Protein AF-A0A5S6QZP1-F1 (afdb_monomer)

Organism: Trichuris muris (NCBI:txid70415)

Structure (mmCIF, N/CA/C/O backbone):
data_AF-A0A5S6QZP1-F1
#
_entry.id   AF-A0A5S6QZP1-F1
#
loop_
_atom_site.group_PDB
_atom_site.id
_atom_site.type_symbol
_atom_site.label_atom_id
_atom_site.label_alt_id
_atom_site.label_comp_id
_atom_site.label_asym_id
_atom_site.label_entity_id
_atom_site.label_seq_id
_atom_site.pdbx_PDB_ins_code
_atom_site.Cartn_x
_atom_site.Cartn_y
_atom_site.Cartn_z
_atom_site.occupancy
_atom_site.B_iso_or_equiv
_atom_site.auth_seq_id
_atom_site.auth_comp_id
_atom_site.auth_asym_id
_atom_site.auth_atom_id
_atom_site.pdbx_PDB_model_num
ATOM 1 N N . MET A 1 1 ? 45.038 -42.829 -13.480 1.00 32.38 1 MET A N 1
ATOM 2 C CA . MET A 1 1 ? 45.779 -41.785 -12.744 1.00 32.38 1 MET A CA 1
ATOM 3 C C . MET A 1 1 ? 44.958 -40.506 -12.785 1.00 32.38 1 MET A C 1
ATOM 5 O O . MET A 1 1 ? 44.749 -39.990 -13.870 1.00 32.38 1 MET A O 1
ATOM 9 N N . ALA A 1 2 ? 44.454 -40.118 -11.608 1.00 28.23 2 ALA A N 1
ATOM 10 C CA . ALA A 1 2 ? 43.885 -38.831 -11.181 1.00 28.23 2 ALA A CA 1
ATOM 11 C C . ALA A 1 2 ? 42.885 -38.084 -12.095 1.00 28.23 2 ALA A C 1
ATOM 13 O O . ALA A 1 2 ? 43.263 -37.362 -13.012 1.00 28.23 2 ALA A O 1
ATOM 14 N N . ALA A 1 3 ? 41.608 -38.187 -11.714 1.00 23.33 3 ALA A N 1
ATOM 15 C CA . ALA A 1 3 ? 40.592 -37.153 -11.884 1.00 23.33 3 ALA A CA 1
ATOM 16 C C . ALA A 1 3 ? 40.823 -36.014 -10.867 1.00 23.33 3 ALA A C 1
ATOM 18 O O . ALA A 1 3 ? 41.311 -36.273 -9.766 1.00 23.33 3 ALA A O 1
ATOM 19 N N . ILE A 1 4 ? 40.458 -34.777 -11.218 1.00 27.62 4 ILE A N 1
ATOM 20 C CA . ILE A 1 4 ? 40.350 -33.646 -10.284 1.00 27.62 4 ILE A CA 1
ATOM 21 C C . ILE A 1 4 ? 38.942 -33.066 -10.443 1.00 27.62 4 ILE A C 1
ATOM 23 O O . ILE A 1 4 ? 38.643 -32.372 -11.414 1.00 27.62 4 ILE A O 1
ATOM 27 N N . GLU A 1 5 ? 38.083 -33.418 -9.489 1.00 27.84 5 GLU A N 1
ATOM 28 C CA . GLU A 1 5 ? 36.809 -32.769 -9.186 1.00 27.84 5 GLU A CA 1
ATOM 29 C C . GLU A 1 5 ? 37.091 -31.445 -8.457 1.00 27.84 5 GLU A C 1
ATOM 31 O O . GLU A 1 5 ? 37.962 -31.380 -7.588 1.00 27.84 5 GLU A O 1
ATOM 36 N N . SER A 1 6 ? 36.378 -30.374 -8.814 1.00 30.56 6 SER A N 1
ATOM 37 C CA . SER A 1 6 ? 36.452 -29.082 -8.130 1.00 30.56 6 SER A CA 1
ATOM 38 C C . SER A 1 6 ? 35.337 -28.961 -7.090 1.00 30.56 6 SER A C 1
ATOM 40 O O . SER A 1 6 ? 34.146 -29.035 -7.388 1.00 30.56 6 SER A O 1
ATOM 42 N N . GLU A 1 7 ? 35.765 -28.791 -5.842 1.00 28.33 7 GLU A N 1
ATOM 43 C CA . GLU A 1 7 ? 34.955 -28.787 -4.629 1.00 28.33 7 GLU A CA 1
ATOM 44 C C . GLU A 1 7 ? 33.976 -27.607 -4.534 1.00 28.33 7 GLU A C 1
ATOM 46 O O . GLU A 1 7 ? 34.335 -26.427 -4.600 1.00 28.33 7 GLU A O 1
ATOM 51 N N . HIS A 1 8 ? 32.726 -27.963 -4.241 1.00 27.33 8 HIS A N 1
ATOM 52 C CA . HIS A 1 8 ? 31.738 -27.124 -3.578 1.00 27.33 8 HIS A CA 1
ATOM 53 C C . HIS A 1 8 ? 32.231 -26.734 -2.175 1.00 27.33 8 HIS A C 1
ATOM 55 O O . HIS A 1 8 ? 32.342 -27.583 -1.294 1.00 27.33 8 HIS A O 1
ATOM 61 N N . ARG A 1 9 ? 32.461 -25.441 -1.917 1.00 27.66 9 ARG A N 1
ATOM 62 C CA . ARG A 1 9 ? 32.650 -24.938 -0.547 1.00 27.66 9 ARG A CA 1
ATOM 63 C C . ARG A 1 9 ? 31.307 -24.562 0.081 1.00 27.66 9 ARG A C 1
ATOM 65 O O . ARG A 1 9 ? 30.805 -23.458 -0.114 1.00 27.66 9 ARG A O 1
ATOM 72 N N . ASN A 1 10 ? 30.762 -25.503 0.853 1.00 27.20 10 ASN A N 1
ATOM 73 C CA . ASN A 1 10 ? 29.787 -25.250 1.913 1.00 27.20 10 ASN A CA 1
ATOM 74 C C . ASN A 1 10 ? 30.442 -24.382 3.000 1.00 27.20 10 ASN A C 1
ATOM 76 O O . ASN A 1 10 ? 31.454 -24.766 3.582 1.00 27.20 10 ASN A O 1
ATOM 80 N N . LEU A 1 11 ? 29.867 -23.213 3.280 1.00 28.70 11 LEU A N 1
ATOM 81 C CA . LEU A 1 11 ? 30.179 -22.430 4.476 1.00 28.70 11 LEU A CA 1
ATOM 82 C C . LEU A 1 11 ? 29.267 -22.905 5.611 1.00 28.70 11 LEU A C 1
ATOM 84 O O . LEU A 1 11 ? 28.224 -22.309 5.876 1.00 28.70 11 LEU A O 1
ATOM 88 N N . ASP A 1 12 ? 29.667 -23.995 6.265 1.00 25.38 12 ASP A N 1
ATOM 89 C CA . ASP A 1 12 ? 29.097 -24.409 7.545 1.00 25.38 12 ASP A CA 1
ATOM 90 C C . ASP A 1 12 ? 29.533 -23.420 8.636 1.00 25.38 12 ASP A C 1
ATOM 92 O O . ASP A 1 12 ? 30.693 -23.370 9.051 1.00 25.38 12 ASP A O 1
ATOM 96 N N . PHE A 1 13 ? 28.588 -22.615 9.121 1.00 29.19 13 PHE A N 1
ATOM 97 C CA . PHE A 1 13 ? 28.762 -21.817 10.333 1.00 29.19 13 PHE A CA 1
ATOM 98 C C . PHE A 1 13 ? 28.701 -22.741 11.561 1.00 29.19 13 PHE A C 1
ATOM 100 O O . PHE A 1 13 ? 27.643 -22.942 12.156 1.00 29.19 13 PHE A O 1
ATOM 107 N N . GLN A 1 14 ? 29.845 -23.297 11.968 1.00 24.83 14 GLN A N 1
ATOM 108 C CA . GLN A 1 14 ? 29.985 -23.925 13.283 1.00 24.83 14 GLN A CA 1
ATOM 109 C C . GLN A 1 14 ? 30.126 -22.850 14.372 1.00 24.83 14 GLN A C 1
ATOM 111 O O . GLN A 1 14 ? 31.115 -22.119 14.441 1.00 24.83 14 GLN A O 1
ATOM 116 N N . VAL A 1 15 ? 29.131 -22.768 15.257 1.00 28.22 15 VAL A N 1
ATOM 117 C CA . VAL A 1 15 ? 29.199 -21.977 16.493 1.00 28.22 15 VAL A CA 1
ATOM 118 C C . VAL A 1 15 ? 30.073 -22.733 17.496 1.00 28.22 15 VAL A C 1
ATOM 120 O O . VAL A 1 15 ? 29.603 -23.624 18.199 1.00 28.22 15 VAL A O 1
ATOM 123 N N . ASN A 1 16 ? 31.357 -22.383 17.563 1.00 24.05 16 ASN A N 1
ATOM 124 C CA . ASN A 1 16 ? 32.261 -22.891 18.592 1.00 24.05 16 ASN A CA 1
ATOM 125 C C . ASN A 1 16 ? 32.045 -22.122 19.906 1.00 24.05 16 ASN A C 1
ATOM 127 O O . ASN A 1 16 ? 32.379 -20.942 20.016 1.00 24.05 16 ASN A O 1
ATOM 131 N N . VAL A 1 17 ? 31.488 -22.793 20.917 1.00 28.81 17 VAL A N 1
ATOM 132 C CA . VAL A 1 17 ? 31.414 -22.288 22.296 1.00 28.81 17 VAL A CA 1
ATOM 133 C C . VAL A 1 17 ? 32.674 -22.740 23.033 1.00 28.81 17 VAL A C 1
ATOM 135 O O . VAL A 1 17 ? 32.731 -23.858 23.542 1.00 28.81 17 VAL A O 1
ATOM 138 N N . SER A 1 18 ? 33.693 -21.882 23.110 1.00 27.19 18 SER A N 1
ATOM 139 C CA . SER A 1 18 ? 34.878 -22.128 23.940 1.00 27.19 18 SER A CA 1
ATOM 140 C C . SER A 1 18 ? 34.785 -21.389 25.285 1.00 27.19 18 SER A C 1
ATOM 142 O O . SER A 1 18 ? 34.479 -20.200 25.378 1.00 27.19 18 SER A O 1
ATOM 144 N N . ARG A 1 19 ? 35.001 -22.150 26.367 1.00 26.02 19 ARG A N 1
ATOM 145 C CA . ARG A 1 19 ? 35.035 -21.706 27.771 1.00 26.02 19 ARG A CA 1
ATOM 146 C C . ARG A 1 19 ? 36.254 -20.806 28.038 1.00 26.02 19 ARG A C 1
ATOM 148 O O . ARG A 1 19 ? 37.353 -21.097 27.585 1.00 26.02 19 ARG A O 1
ATOM 155 N N . ARG A 1 20 ? 36.032 -19.755 28.839 1.00 31.98 20 ARG A N 1
ATOM 156 C CA . ARG A 1 20 ? 36.991 -18.725 29.298 1.00 31.98 20 ARG A CA 1
ATOM 157 C C . ARG A 1 20 ? 38.341 -19.266 29.799 1.00 31.98 20 ARG A C 1
ATOM 159 O O . ARG A 1 20 ? 38.346 -20.185 30.615 1.00 31.98 20 ARG A O 1
ATOM 166 N N . ARG A 1 21 ? 39.418 -18.517 29.523 1.00 26.69 21 ARG A N 1
ATOM 167 C CA . ARG A 1 21 ? 40.475 -18.153 30.493 1.00 26.69 21 ARG A CA 1
ATOM 168 C C . ARG A 1 21 ? 40.966 -16.723 30.233 1.00 26.69 21 ARG A C 1
ATOM 170 O O . ARG A 1 21 ? 40.879 -16.241 29.111 1.00 26.69 21 ARG A O 1
ATOM 177 N N . ASN A 1 22 ? 41.359 -16.071 31.326 1.00 29.92 22 ASN A N 1
ATOM 178 C CA . ASN A 1 22 ? 41.856 -14.699 31.444 1.00 29.92 22 ASN A CA 1
ATOM 179 C C . ASN A 1 22 ? 42.985 -14.384 30.456 1.00 29.92 22 ASN A C 1
ATOM 181 O O . ASN A 1 22 ? 43.828 -15.244 30.248 1.00 29.92 22 ASN A O 1
ATOM 185 N N . ASP A 1 23 ? 43.024 -13.149 29.948 1.00 29.53 23 ASP A N 1
ATOM 186 C CA . ASP A 1 23 ? 44.183 -12.265 30.123 1.00 29.53 23 ASP A CA 1
ATOM 187 C C . ASP A 1 23 ? 43.844 -10.811 29.762 1.00 29.53 23 ASP A C 1
ATOM 189 O O . ASP A 1 23 ? 42.954 -10.513 28.963 1.00 29.53 23 ASP A O 1
ATOM 193 N N . GLN A 1 24 ? 44.499 -9.906 30.485 1.00 40.94 24 GLN A N 1
ATOM 194 C CA . GLN A 1 24 ? 44.269 -8.469 30.535 1.00 40.94 24 GLN A CA 1
ATOM 195 C C . GLN A 1 24 ? 45.031 -7.753 29.414 1.00 40.94 24 GLN A C 1
ATOM 197 O O . GLN A 1 24 ? 46.249 -7.668 29.472 1.00 40.94 24 GLN A O 1
ATOM 202 N N . HIS A 1 25 ? 44.314 -7.180 28.447 1.00 34.72 25 HIS A N 1
ATOM 203 C CA . HIS A 1 25 ? 44.612 -5.878 27.827 1.00 34.72 25 HIS A CA 1
ATOM 204 C C . HIS A 1 25 ? 43.464 -5.564 26.856 1.00 34.72 25 HIS A C 1
ATOM 206 O O . HIS A 1 25 ? 43.329 -6.210 25.822 1.00 34.72 25 HIS A O 1
ATOM 212 N N . LEU A 1 26 ? 42.569 -4.639 27.210 1.00 34.38 26 LEU A N 1
ATOM 213 C CA . LEU A 1 26 ? 41.469 -4.224 26.333 1.00 34.38 26 LEU A CA 1
ATOM 214 C C . LEU A 1 26 ? 41.705 -2.783 25.904 1.00 34.38 26 LEU A C 1
ATOM 216 O O . LEU A 1 26 ? 41.479 -1.856 26.681 1.00 34.38 26 LEU A O 1
ATOM 220 N N . ASP A 1 27 ? 42.138 -2.640 24.653 1.00 34.03 27 ASP A N 1
ATOM 221 C CA . ASP A 1 27 ? 42.151 -1.395 23.894 1.00 34.03 27 ASP A CA 1
ATOM 222 C C . ASP A 1 27 ? 40.803 -0.675 24.017 1.00 34.03 27 ASP A C 1
ATOM 224 O O . ASP A 1 27 ? 39.743 -1.165 23.609 1.00 34.03 27 ASP A O 1
ATOM 228 N N . ILE A 1 28 ? 40.849 0.513 24.616 1.00 43.09 28 ILE A N 1
ATOM 229 C CA . ILE A 1 28 ? 39.672 1.302 24.996 1.00 43.09 28 ILE A CA 1
ATOM 230 C C . ILE A 1 28 ? 38.999 1.950 23.766 1.00 43.09 28 ILE A C 1
ATOM 232 O O . ILE A 1 28 ? 37.817 2.292 23.824 1.00 43.09 28 ILE A O 1
ATOM 236 N N . GLU A 1 29 ? 39.672 2.013 22.613 1.00 40.91 29 GLU A N 1
ATOM 237 C CA . GLU A 1 29 ? 39.111 2.603 21.386 1.00 40.91 29 GLU A CA 1
ATOM 238 C C . GLU A 1 29 ? 38.213 1.635 20.588 1.00 40.91 29 GLU A C 1
ATOM 240 O O . GLU A 1 29 ? 37.158 2.035 20.085 1.00 40.91 29 GLU A O 1
ATOM 245 N N . GLY A 1 30 ? 38.522 0.331 20.565 1.00 37.44 30 GLY A N 1
ATOM 246 C CA . GLY A 1 30 ? 37.685 -0.686 19.901 1.00 37.44 30 GLY A CA 1
ATOM 247 C C . GLY A 1 30 ? 36.362 -0.974 20.631 1.00 37.44 30 GLY A C 1
ATOM 248 O O . GLY A 1 30 ? 35.352 -1.348 20.023 1.00 37.44 30 GLY A O 1
ATOM 249 N N . ALA A 1 31 ? 36.323 -0.737 21.946 1.00 37.12 31 ALA A N 1
ATOM 250 C CA . ALA A 1 31 ? 35.140 -0.955 22.775 1.00 37.12 31 ALA A CA 1
ATOM 251 C C . ALA A 1 31 ? 34.012 0.056 22.499 1.00 37.12 31 ALA A C 1
ATOM 253 O O . ALA A 1 31 ? 32.840 -0.252 22.743 1.00 37.12 31 ALA A O 1
ATOM 254 N N . MET A 1 32 ? 34.331 1.245 21.978 1.00 38.31 32 MET A N 1
ATOM 255 C CA . MET A 1 32 ? 33.336 2.277 21.677 1.00 38.31 32 MET A CA 1
ATOM 256 C C . MET A 1 32 ? 32.559 1.953 20.392 1.00 38.31 32 MET A C 1
ATOM 258 O O . MET A 1 32 ? 31.326 2.019 20.384 1.00 38.31 32 MET A O 1
ATOM 262 N N . PHE A 1 33 ? 33.255 1.476 19.355 1.00 36.31 33 PHE A N 1
ATOM 263 C CA . PHE A 1 33 ? 32.643 1.007 18.106 1.00 36.31 33 P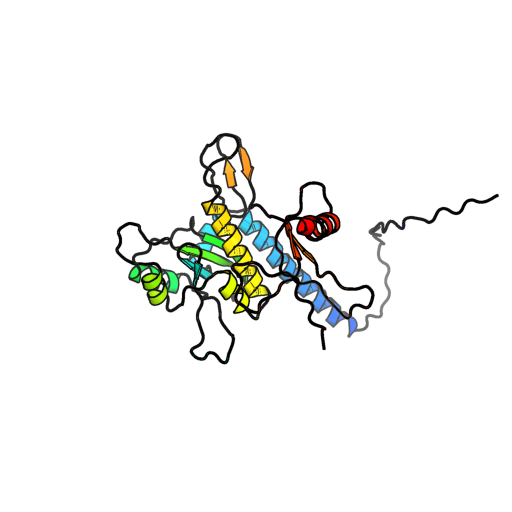HE A CA 1
ATOM 264 C C . PHE A 1 33 ? 31.778 -0.248 18.319 1.00 36.31 33 PHE A C 1
ATOM 266 O O . PHE A 1 33 ? 30.653 -0.329 17.821 1.00 36.31 33 PHE A O 1
ATOM 273 N N . LEU A 1 34 ? 32.238 -1.194 19.146 1.00 42.41 34 LEU A N 1
ATOM 274 C CA . LEU A 1 34 ? 31.480 -2.407 19.483 1.00 42.41 34 LEU A CA 1
ATOM 275 C C . LEU A 1 34 ? 30.273 -2.137 20.403 1.00 42.41 34 LEU A C 1
ATOM 277 O O . LEU A 1 34 ? 29.252 -2.823 20.296 1.00 42.41 34 LEU A O 1
ATOM 281 N N . LYS A 1 35 ? 30.332 -1.120 21.277 1.00 38.03 35 LYS A N 1
ATOM 282 C CA . LYS A 1 35 ? 29.174 -0.677 22.082 1.00 38.03 35 LYS A CA 1
ATOM 283 C C . LYS A 1 35 ? 28.109 0.026 21.235 1.00 38.03 35 LYS A C 1
ATOM 285 O O . LYS A 1 35 ? 26.920 -0.199 21.472 1.00 38.03 35 LYS A O 1
ATOM 290 N N . LEU A 1 36 ? 28.509 0.821 20.241 1.00 42.94 36 LEU A N 1
ATOM 291 C CA . LEU A 1 36 ? 27.595 1.408 19.252 1.00 42.94 36 LEU A CA 1
ATOM 292 C C . LEU A 1 36 ? 26.931 0.320 18.395 1.00 42.94 36 LEU A C 1
ATOM 294 O O . LEU A 1 36 ? 25.707 0.314 18.265 1.00 42.94 36 LEU A O 1
ATOM 298 N N . ALA A 1 37 ? 27.696 -0.668 17.922 1.00 47.12 37 ALA A N 1
ATOM 299 C CA . ALA A 1 37 ? 27.165 -1.795 17.154 1.00 47.12 37 ALA A CA 1
ATOM 300 C C . ALA A 1 37 ? 26.179 -2.676 17.957 1.00 47.12 37 ALA A C 1
ATOM 302 O O . ALA A 1 37 ? 25.137 -3.067 17.430 1.00 47.12 37 ALA A O 1
ATOM 303 N N . ARG A 1 38 ? 26.441 -2.935 19.252 1.00 45.19 38 ARG A N 1
ATOM 304 C CA . ARG A 1 38 ? 25.525 -3.691 20.140 1.00 45.19 38 ARG A CA 1
ATOM 305 C C . ARG A 1 38 ? 24.233 -2.946 20.505 1.00 45.19 38 ARG A C 1
ATOM 307 O O . ARG A 1 38 ? 23.237 -3.595 20.805 1.00 45.19 38 ARG A O 1
ATOM 314 N N . ARG A 1 39 ? 24.225 -1.606 20.500 1.00 49.16 39 ARG A N 1
ATOM 315 C CA . ARG A 1 39 ? 23.001 -0.800 20.706 1.00 49.16 39 ARG A CA 1
ATOM 316 C C . ARG A 1 39 ? 22.193 -0.618 19.419 1.00 49.16 39 ARG A C 1
ATOM 318 O O . ARG A 1 39 ? 20.967 -0.580 19.461 1.00 49.16 39 ARG A O 1
ATOM 325 N N . LEU A 1 40 ? 22.859 -0.536 18.268 1.00 48.72 40 LEU A N 1
ATOM 326 C CA . LEU A 1 40 ? 22.184 -0.468 16.968 1.00 48.72 40 LEU A CA 1
ATOM 327 C C . LEU A 1 40 ? 21.445 -1.775 16.648 1.00 48.72 40 LEU A C 1
ATOM 329 O O . LEU A 1 40 ? 20.329 -1.730 16.120 1.00 48.72 40 LEU A O 1
ATOM 333 N N . SER A 1 41 ? 22.006 -2.927 17.043 1.00 53.81 41 SER A N 1
ATOM 334 C CA . SER A 1 41 ? 21.312 -4.211 16.920 1.00 53.81 41 SER A CA 1
ATOM 335 C C . SER A 1 41 ? 20.068 -4.293 17.812 1.00 53.81 41 SER A C 1
ATOM 337 O O . SER A 1 41 ? 19.058 -4.824 17.358 1.00 53.81 41 SER A O 1
ATOM 339 N N . SER A 1 42 ? 20.062 -3.709 19.021 1.00 68.62 42 SER A N 1
ATOM 340 C CA . SER A 1 42 ? 18.881 -3.741 19.900 1.00 68.62 42 SER A CA 1
ATOM 341 C C . SER A 1 42 ? 17.733 -2.866 19.392 1.00 68.62 42 SER A C 1
ATOM 343 O O . SER A 1 42 ?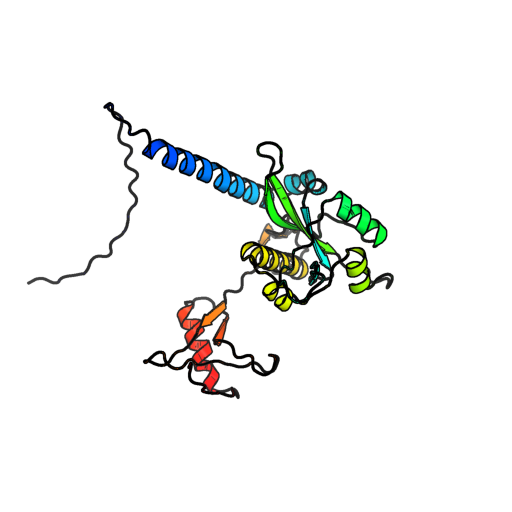 16.581 -3.290 19.453 1.00 68.62 42 SER A O 1
ATOM 345 N N . PHE A 1 43 ? 18.019 -1.681 18.838 1.00 77.12 43 PHE A N 1
ATOM 346 C CA . PHE A 1 43 ? 16.974 -0.789 18.321 1.00 77.12 43 PHE A CA 1
ATOM 347 C C . PHE A 1 43 ? 16.318 -1.341 17.051 1.00 77.12 43 PHE A C 1
ATOM 349 O O . PHE A 1 43 ? 15.093 -1.406 16.973 1.00 77.12 43 PHE A O 1
ATOM 356 N N . HIS A 1 44 ? 17.112 -1.776 16.065 1.00 79.25 44 HIS A N 1
ATOM 357 C CA . HIS A 1 44 ? 16.563 -2.316 14.819 1.00 79.25 44 HIS A CA 1
ATOM 358 C C . HIS A 1 44 ? 15.817 -3.635 15.052 1.00 79.25 44 HIS A C 1
ATOM 360 O O . HIS A 1 44 ? 14.717 -3.825 14.536 1.00 79.25 44 HIS A O 1
ATOM 366 N N . PHE A 1 45 ? 16.374 -4.525 15.876 1.00 83.56 45 PHE A N 1
ATOM 367 C CA . PHE A 1 45 ? 15.725 -5.787 16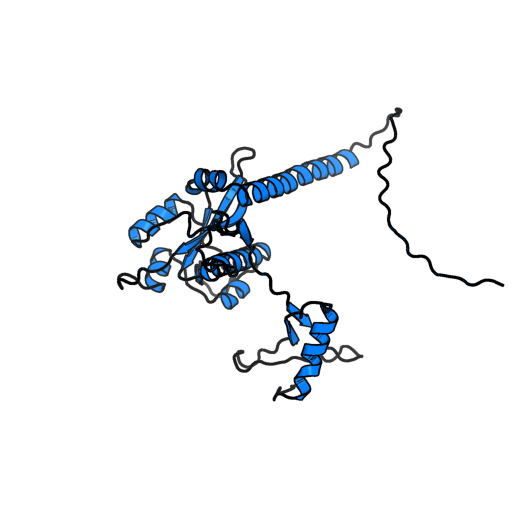.215 1.00 83.56 45 PHE A CA 1
ATOM 368 C C . PHE A 1 45 ? 14.473 -5.576 17.074 1.00 83.56 45 PHE A C 1
ATOM 370 O O . PHE A 1 45 ? 13.456 -6.229 16.846 1.00 83.56 45 PHE A O 1
ATOM 377 N N . GLY A 1 46 ? 14.511 -4.624 18.012 1.00 84.12 46 GLY A N 1
ATOM 378 C CA . GLY A 1 46 ? 13.349 -4.203 18.797 1.00 84.12 46 GLY A CA 1
ATOM 379 C C . GLY A 1 46 ? 12.240 -3.628 17.916 1.00 84.12 46 GLY A C 1
ATOM 380 O O . GLY A 1 46 ? 11.082 -4.025 18.057 1.00 84.12 46 GLY A O 1
ATOM 381 N N . LYS A 1 47 ? 12.602 -2.783 16.939 1.00 88.38 47 LYS A N 1
ATOM 382 C CA . LYS A 1 47 ? 11.680 -2.283 15.913 1.00 88.38 47 LYS A CA 1
ATOM 383 C C . LYS A 1 47 ? 11.051 -3.444 15.143 1.00 88.38 47 LYS A C 1
ATOM 385 O O . LYS A 1 47 ? 9.832 -3.556 15.074 1.00 88.38 47 LYS A O 1
ATOM 390 N N . PHE A 1 48 ? 11.876 -4.327 14.587 1.00 88.69 48 PHE A N 1
ATOM 391 C CA . PHE A 1 48 ? 11.408 -5.443 13.771 1.00 88.69 48 PHE A CA 1
ATOM 392 C C . PHE A 1 48 ? 10.468 -6.370 14.550 1.00 88.69 48 PHE A C 1
ATOM 394 O O . PHE A 1 48 ? 9.361 -6.641 14.094 1.00 88.69 48 PHE A O 1
ATOM 401 N N . ARG A 1 49 ? 10.854 -6.792 15.760 1.00 89.25 49 ARG A N 1
ATOM 402 C CA . ARG A 1 49 ? 10.014 -7.644 16.618 1.00 89.25 49 ARG A CA 1
ATOM 403 C C . ARG A 1 49 ? 8.681 -6.994 16.952 1.00 89.25 49 ARG A C 1
ATOM 405 O O . ARG A 1 49 ? 7.657 -7.667 16.899 1.00 89.25 49 ARG A O 1
ATOM 412 N N . THR A 1 50 ? 8.695 -5.704 17.277 1.00 88.94 50 THR A N 1
ATOM 413 C CA . THR A 1 50 ? 7.466 -4.972 17.597 1.00 88.94 50 THR A CA 1
ATOM 414 C C . THR A 1 50 ? 6.566 -4.858 16.372 1.00 88.94 50 THR A C 1
ATOM 416 O O . THR A 1 50 ? 5.365 -5.096 16.470 1.00 88.94 50 THR A O 1
ATOM 419 N N . LEU A 1 51 ? 7.144 -4.578 15.200 1.00 91.19 51 LEU A N 1
ATOM 420 C CA . LEU A 1 51 ? 6.407 -4.515 13.942 1.00 91.19 51 LEU A CA 1
ATOM 421 C C . LEU A 1 51 ? 5.770 -5.869 13.595 1.00 91.19 51 LEU A C 1
ATOM 423 O O . LEU A 1 51 ? 4.596 -5.910 13.236 1.00 91.19 51 LEU A O 1
ATOM 427 N N . GLU A 1 52 ? 6.509 -6.974 13.717 1.00 91.06 52 GLU A N 1
ATOM 428 C CA . GLU A 1 52 ? 5.966 -8.321 13.487 1.00 91.06 52 GLU A CA 1
ATOM 429 C C . GLU A 1 52 ? 4.876 -8.683 14.500 1.00 91.06 52 GLU A C 1
ATOM 431 O O . GLU A 1 52 ? 3.835 -9.229 14.131 1.00 91.06 52 GLU A O 1
ATOM 436 N N . TRP A 1 53 ? 5.057 -8.315 15.769 1.00 90.19 53 TRP A N 1
ATOM 437 C CA . TRP A 1 53 ? 4.040 -8.530 16.793 1.00 90.19 53 TRP A CA 1
ATOM 438 C C . TRP A 1 53 ? 2.749 -7.751 16.493 1.00 90.19 53 TRP A C 1
ATOM 440 O O . TRP A 1 53 ? 1.667 -8.340 16.515 1.00 90.19 53 TRP A O 1
ATOM 450 N N . MET A 1 54 ? 2.850 -6.476 16.097 1.00 90.88 54 MET A N 1
ATOM 451 C CA . MET A 1 54 ? 1.705 -5.655 15.675 1.00 90.88 54 MET A CA 1
ATOM 452 C C . MET A 1 54 ? 1.031 -6.172 14.396 1.00 90.88 54 MET A C 1
ATOM 454 O O . MET A 1 54 ? -0.172 -6.003 14.219 1.00 90.88 54 MET A O 1
ATOM 458 N N . LYS A 1 55 ? 1.763 -6.840 13.491 1.00 91.69 55 LYS A N 1
ATOM 459 C CA . LYS A 1 55 ? 1.145 -7.498 12.325 1.00 91.69 55 LYS A CA 1
ATOM 460 C C . LYS A 1 55 ? 0.253 -8.668 12.729 1.00 91.69 55 LYS A C 1
ATOM 462 O O . LYS A 1 55 ? -0.749 -8.931 12.057 1.00 91.69 55 LYS A O 1
ATOM 467 N N . ILE A 1 56 ? 0.640 -9.397 13.773 1.00 89.12 56 ILE A N 1
ATOM 468 C CA . ILE A 1 56 ? -0.045 -10.611 14.216 1.00 89.12 56 ILE A CA 1
ATOM 469 C C . ILE A 1 56 ? -1.204 -10.278 15.162 1.00 89.12 56 ILE A C 1
ATOM 471 O O . ILE A 1 56 ? -2.252 -10.920 15.051 1.00 89.12 56 ILE A O 1
ATOM 475 N N . SER A 1 57 ? -1.011 -9.304 16.053 1.00 89.06 57 SER A N 1
ATOM 476 C CA . SER A 1 57 ? -1.915 -8.958 17.149 1.00 89.06 57 SER A CA 1
ATOM 477 C C . SER A 1 57 ? -2.899 -7.845 16.772 1.00 89.06 57 SER A C 1
ATOM 479 O O . SER A 1 57 ? -2.535 -6.671 16.706 1.00 89.06 57 SER A O 1
ATOM 481 N N . ASP A 1 58 ? -4.169 -8.205 16.561 1.00 88.75 58 ASP A N 1
ATOM 482 C CA . ASP A 1 58 ? -5.216 -7.233 16.215 1.00 88.75 58 ASP A CA 1
ATOM 483 C C . ASP A 1 58 ? -5.561 -6.291 17.387 1.00 88.75 58 ASP A C 1
ATOM 485 O O . ASP A 1 58 ? -5.871 -5.122 17.153 1.00 88.75 58 ASP A O 1
ATOM 489 N N . CYS A 1 59 ? -5.494 -6.761 18.643 1.00 88.12 59 CYS A N 1
ATOM 490 C CA . CYS A 1 59 ? -5.785 -5.923 19.816 1.00 88.12 59 CYS A CA 1
ATOM 491 C C . CYS A 1 59 ? -4.771 -4.787 19.965 1.00 88.12 59 CYS A C 1
ATOM 493 O O . CYS A 1 59 ? -5.163 -3.640 20.157 1.00 88.12 59 CYS A O 1
ATOM 495 N N . SER A 1 60 ? -3.487 -5.081 19.749 1.00 87.25 60 SER A N 1
ATOM 496 C CA . SER A 1 60 ? -2.418 -4.088 19.848 1.00 87.25 60 SER A CA 1
ATOM 497 C C . SER A 1 60 ? -2.649 -2.887 18.931 1.00 87.25 60 SER A C 1
ATOM 499 O O . SER A 1 60 ? -2.490 -1.743 19.355 1.00 87.25 60 SER A O 1
ATOM 501 N N . LEU A 1 61 ? -3.045 -3.126 17.679 1.00 88.00 61 LEU A N 1
ATOM 502 C CA . LEU A 1 61 ? -3.293 -2.038 16.734 1.00 88.00 61 LEU A CA 1
ATOM 503 C C . LEU A 1 61 ? -4.545 -1.233 17.084 1.00 88.00 61 LEU A C 1
ATOM 505 O O . LEU A 1 61 ? -4.549 -0.022 16.893 1.00 88.00 61 LEU A O 1
ATOM 509 N N . ARG A 1 62 ? -5.585 -1.886 17.613 1.00 89.50 62 ARG A N 1
ATOM 510 C CA . ARG A 1 62 ? -6.818 -1.213 18.048 1.00 89.50 62 ARG A CA 1
ATOM 511 C C . ARG A 1 62 ? -6.564 -0.297 19.243 1.00 89.50 62 ARG A C 1
ATOM 513 O O . ARG A 1 62 ? -7.034 0.832 19.241 1.00 89.50 62 ARG A O 1
ATOM 520 N N . GLU A 1 63 ? -5.775 -0.751 20.211 1.00 88.81 63 GLU A N 1
ATOM 521 C CA . GLU A 1 63 ? -5.402 0.035 21.394 1.00 88.81 63 GLU A CA 1
ATOM 522 C C . GLU A 1 63 ? -4.495 1.224 21.046 1.00 88.81 63 GLU A C 1
ATOM 524 O O . GLU A 1 63 ? -4.615 2.296 21.633 1.00 88.81 63 GLU A O 1
ATOM 529 N N . ASN A 1 64 ? -3.598 1.061 20.068 1.00 88.50 64 ASN A N 1
ATOM 530 C CA . ASN A 1 64 ? -2.668 2.116 19.654 1.00 88.50 64 ASN A CA 1
ATOM 531 C C . ASN A 1 64 ? -3.205 3.004 18.520 1.00 88.50 64 ASN A C 1
ATOM 533 O O . ASN A 1 64 ? -2.487 3.888 18.047 1.00 88.50 64 ASN A O 1
ATOM 537 N N . PHE A 1 65 ? -4.449 2.803 18.081 1.00 89.88 65 PHE A N 1
ATOM 538 C CA . PHE A 1 65 ? -5.031 3.521 16.947 1.00 89.88 65 PHE A CA 1
ATOM 539 C C . PHE A 1 65 ? -5.051 5.040 17.163 1.00 89.88 65 PHE A C 1
ATOM 541 O O . PHE A 1 65 ? -4.617 5.791 16.296 1.00 89.88 65 PHE A O 1
ATOM 548 N N . GLU A 1 66 ? -5.451 5.497 18.350 1.00 89.56 66 GLU A N 1
ATOM 549 C CA . GLU A 1 66 ? -5.533 6.929 18.687 1.00 89.56 66 GLU A CA 1
ATOM 550 C C . GLU A 1 66 ? -4.163 7.613 18.776 1.00 89.56 66 GLU A C 1
ATOM 552 O O . GLU A 1 66 ? -4.050 8.828 18.650 1.00 89.56 66 GLU A O 1
ATOM 557 N N . ARG A 1 67 ? -3.099 6.834 18.982 1.00 89.56 67 ARG A N 1
ATOM 558 C CA . ARG A 1 67 ? -1.719 7.336 19.041 1.00 89.56 67 ARG A CA 1
ATOM 559 C C . ARG A 1 67 ? -1.011 7.253 17.698 1.00 89.56 67 ARG A C 1
ATOM 561 O O . ARG A 1 67 ? 0.101 7.754 17.577 1.00 89.56 67 ARG A O 1
ATOM 568 N N . SER A 1 68 ? -1.620 6.578 16.727 1.00 90.75 68 SER A N 1
ATOM 569 C CA . SER A 1 68 ? -1.009 6.285 15.439 1.00 90.75 68 SER A CA 1
ATOM 570 C C . SER A 1 68 ? -0.862 7.537 14.588 1.00 90.75 68 SER A C 1
ATOM 572 O O . SER A 1 68 ? -1.615 8.506 14.699 1.00 90.75 68 SER A O 1
ATOM 574 N N . GLU A 1 69 ? 0.102 7.475 13.682 1.00 92.56 69 GLU A N 1
ATOM 575 C CA . GLU A 1 69 ? 0.222 8.436 12.602 1.00 92.56 69 GLU A CA 1
ATOM 576 C C . GLU A 1 69 ? -0.403 7.885 11.328 1.00 92.56 69 GLU A C 1
ATOM 578 O O . GLU A 1 69 ? -0.255 6.706 11.002 1.00 92.56 69 GLU A O 1
ATOM 583 N N . PHE A 1 70 ? -1.071 8.753 10.578 1.00 92.00 70 PHE A N 1
ATOM 584 C CA . PHE A 1 70 ? -1.864 8.361 9.426 1.00 92.00 70 PHE A CA 1
ATOM 585 C C . PHE A 1 70 ? -1.324 8.963 8.137 1.00 92.00 70 PHE A C 1
ATOM 587 O O . PHE A 1 70 ? -1.050 10.160 8.060 1.00 92.00 70 PHE A O 1
ATOM 594 N N . VAL A 1 71 ? -1.225 8.123 7.109 1.00 92.00 71 VAL A N 1
ATOM 595 C CA . VAL A 1 71 ? -1.035 8.523 5.712 1.00 92.00 71 VAL A CA 1
ATOM 596 C C . VAL A 1 71 ? -2.361 8.320 4.993 1.00 92.00 71 VAL A C 1
ATOM 598 O O . VAL A 1 71 ? -2.887 7.207 4.959 1.00 92.00 71 VAL A O 1
ATOM 601 N N . VAL A 1 72 ? -2.916 9.391 4.434 1.00 91.06 72 VAL A N 1
ATOM 602 C CA . VAL A 1 72 ? -4.275 9.377 3.882 1.00 91.06 72 VAL A CA 1
ATOM 603 C C . VAL A 1 72 ? -4.272 9.029 2.395 1.00 91.06 72 VAL A C 1
ATOM 605 O O . VAL A 1 72 ? -3.490 9.553 1.601 1.00 91.06 72 VAL A O 1
ATOM 608 N N . PHE A 1 73 ? -5.189 8.143 2.025 1.00 91.69 73 PHE A N 1
ATOM 609 C CA . PHE A 1 73 ? -5.532 7.788 0.658 1.00 91.69 73 PHE A CA 1
ATOM 610 C C . PHE A 1 73 ? -7.023 8.048 0.451 1.00 91.69 73 PHE A C 1
ATOM 612 O O . PHE A 1 73 ? -7.825 7.734 1.328 1.00 91.69 73 PHE A O 1
ATOM 619 N N . VAL A 1 74 ? -7.402 8.575 -0.711 1.00 89.88 74 VAL A N 1
ATOM 620 C CA . VAL A 1 74 ? -8.807 8.754 -1.104 1.00 89.88 74 VAL A CA 1
ATOM 621 C C . VAL A 1 74 ? -9.056 7.919 -2.352 1.00 89.88 74 VAL A C 1
ATOM 623 O O . VAL A 1 74 ? -8.363 8.087 -3.353 1.00 89.88 74 VAL A O 1
ATOM 626 N N . ASP A 1 75 ? -9.983 6.962 -2.268 1.00 87.44 75 ASP A N 1
ATOM 627 C CA . ASP A 1 75 ? -10.213 5.940 -3.307 1.00 87.44 75 ASP A CA 1
ATOM 628 C C . ASP A 1 75 ? -8.899 5.344 -3.859 1.00 87.44 75 ASP A C 1
ATOM 630 O O . ASP A 1 75 ? -8.619 5.290 -5.057 1.00 87.44 75 ASP A O 1
ATOM 634 N N . GLN A 1 76 ? -8.038 4.912 -2.935 1.00 86.94 76 GLN A N 1
ATOM 635 C CA . GLN A 1 76 ? -6.718 4.342 -3.191 1.00 86.94 76 GLN A CA 1
ATOM 636 C C . GLN A 1 76 ? -5.684 5.279 -3.849 1.00 86.94 76 GLN A C 1
ATOM 638 O O . GLN A 1 76 ? -4.569 4.821 -4.136 1.00 86.94 76 GLN A O 1
ATOM 643 N N . LYS A 1 77 ? -5.998 6.555 -4.092 1.00 89.81 77 LYS A N 1
ATOM 644 C CA . LYS A 1 77 ? -5.029 7.559 -4.553 1.00 89.81 77 LYS A CA 1
ATOM 645 C C . LYS A 1 77 ? -4.352 8.220 -3.351 1.00 89.81 77 LYS A C 1
ATOM 647 O O . LYS A 1 77 ? -5.051 8.578 -2.403 1.00 89.81 77 LYS A O 1
ATOM 652 N N . PRO A 1 78 ? -3.015 8.343 -3.346 1.00 90.88 78 PRO A N 1
ATOM 653 C CA . PRO A 1 78 ? -2.316 8.997 -2.253 1.00 90.88 78 PRO A CA 1
ATOM 654 C C . PRO A 1 78 ? -2.631 10.489 -2.233 1.00 90.88 78 PRO A C 1
ATOM 656 O O . PRO A 1 78 ? -2.658 11.143 -3.277 1.00 90.88 78 PRO A O 1
ATOM 659 N N . LEU A 1 79 ? -2.817 11.019 -1.029 1.00 89.19 79 LEU A N 1
ATOM 660 C CA . LEU A 1 79 ? -2.870 12.451 -0.810 1.00 89.19 79 LEU A CA 1
ATOM 661 C C . LEU A 1 79 ? -1.460 12.959 -0.487 1.00 89.19 79 LEU A C 1
ATOM 663 O O . LEU A 1 79 ? -0.853 12.555 0.511 1.00 89.19 79 LEU A O 1
ATOM 667 N N . LEU A 1 80 ? -0.931 13.837 -1.334 1.00 86.81 80 LEU A N 1
ATOM 668 C CA . LEU A 1 80 ? 0.399 14.412 -1.155 1.00 86.81 80 LEU A CA 1
ATOM 669 C C . LEU A 1 80 ? 0.307 15.913 -0.897 1.00 86.81 80 LEU A C 1
ATOM 671 O O . LEU A 1 80 ? -0.502 16.613 -1.505 1.00 86.81 80 LEU A O 1
ATOM 675 N N . ARG A 1 81 ? 1.185 16.426 -0.029 1.00 82.81 81 ARG A N 1
ATOM 676 C CA . ARG A 1 81 ? 1.374 17.870 0.101 1.00 82.81 81 ARG A CA 1
ATOM 677 C C . ARG A 1 81 ? 2.392 18.317 -0.941 1.00 82.81 81 ARG A C 1
ATOM 679 O O . ARG A 1 81 ? 3.569 17.963 -0.849 1.00 82.81 81 ARG A O 1
ATOM 686 N N . MET A 1 82 ? 1.926 19.077 -1.925 1.00 72.00 82 MET A N 1
ATOM 687 C CA . MET A 1 82 ? 2.797 19.704 -2.913 1.00 72.00 82 MET A CA 1
ATOM 688 C C . MET A 1 82 ? 3.418 20.979 -2.323 1.00 72.00 82 MET A C 1
ATOM 690 O O . MET A 1 82 ? 2.712 21.750 -1.668 1.00 72.00 82 MET A O 1
ATOM 694 N N . PRO A 1 83 ? 4.728 21.216 -2.503 1.00 65.12 83 PRO A N 1
ATOM 695 C CA . PRO A 1 83 ? 5.335 22.486 -2.133 1.00 65.12 83 PRO A CA 1
ATOM 696 C C . PRO A 1 83 ? 4.817 23.617 -3.042 1.00 65.12 83 PRO A C 1
ATOM 698 O O . PRO A 1 83 ? 4.472 23.368 -4.196 1.00 65.12 83 PRO A O 1
ATOM 701 N N . PRO A 1 84 ? 4.808 24.874 -2.566 1.00 58.81 84 PRO A N 1
ATOM 702 C CA . PRO A 1 84 ? 4.277 26.020 -3.313 1.00 58.81 84 PRO A CA 1
ATOM 703 C C . PRO A 1 84 ? 5.102 26.414 -4.554 1.00 58.81 84 PRO A C 1
ATOM 705 O O . PRO A 1 84 ? 4.688 27.292 -5.301 1.00 58.81 84 PRO A O 1
ATOM 708 N N . SER A 1 85 ? 6.264 25.791 -4.787 1.00 55.97 85 SER A N 1
ATOM 709 C CA . SER A 1 85 ? 7.133 26.073 -5.934 1.00 55.97 85 SER A CA 1
ATOM 710 C C . SER A 1 85 ? 7.599 24.785 -6.610 1.00 55.97 85 SER A C 1
ATOM 712 O O . SER A 1 85 ? 8.115 23.881 -5.951 1.00 55.97 85 SER A O 1
ATOM 714 N N . TYR A 1 86 ? 7.498 24.748 -7.942 1.00 54.00 86 TYR A N 1
ATOM 715 C CA . TYR A 1 86 ? 7.931 23.646 -8.814 1.00 54.00 86 TYR A CA 1
ATOM 716 C C . TYR A 1 86 ? 9.446 23.359 -8.774 1.00 54.00 86 TYR A C 1
ATOM 718 O O . TYR A 1 86 ? 9.901 22.358 -9.324 1.00 54.00 86 TYR A O 1
ATOM 726 N N . THR A 1 87 ? 10.242 24.226 -8.141 1.00 51.88 87 THR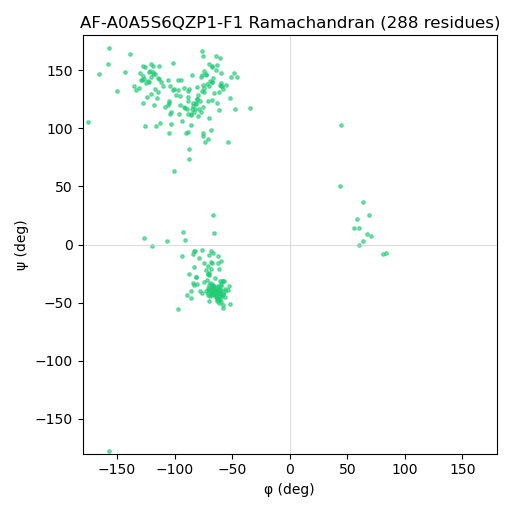 A N 1
ATOM 727 C CA . THR A 1 87 ? 11.711 24.131 -8.108 1.00 51.88 87 THR A CA 1
ATOM 728 C C . THR A 1 87 ? 12.258 23.191 -7.035 1.00 51.88 87 THR A C 1
ATOM 730 O O . THR A 1 87 ? 13.385 22.719 -7.164 1.00 51.88 87 THR A O 1
ATOM 733 N N . THR A 1 88 ? 11.473 22.862 -6.006 1.00 53.47 88 THR A N 1
ATOM 734 C CA . THR A 1 88 ? 11.911 21.985 -4.912 1.00 53.47 88 THR A CA 1
ATOM 735 C C . THR A 1 88 ? 11.056 20.724 -4.932 1.00 53.47 88 THR A C 1
ATOM 737 O O . THR A 1 88 ? 9.924 20.741 -4.462 1.00 53.47 88 THR A O 1
ATOM 740 N N . LYS A 1 89 ? 11.581 19.612 -5.460 1.00 53.50 89 LYS A N 1
ATOM 741 C CA . LYS A 1 89 ? 10.910 18.298 -5.602 1.00 53.50 89 LYS A CA 1
ATOM 742 C C . LYS A 1 89 ? 10.589 17.587 -4.269 1.00 53.50 89 LYS A C 1
ATOM 744 O O . LYS A 1 89 ? 10.448 16.371 -4.216 1.00 53.50 89 LYS A O 1
ATOM 749 N N . ARG A 1 90 ? 10.436 18.322 -3.169 1.00 58.12 90 ARG A N 1
ATOM 750 C CA . ARG A 1 90 ? 10.109 17.763 -1.854 1.00 58.12 90 ARG A CA 1
ATOM 751 C C . ARG A 1 90 ? 8.598 17.658 -1.697 1.00 58.12 90 ARG A C 1
ATOM 753 O O . ARG A 1 90 ? 7.990 18.460 -0.991 1.00 58.12 90 ARG A O 1
ATOM 760 N N . SER A 1 91 ? 7.983 16.690 -2.373 1.00 61.31 91 SER A N 1
ATOM 761 C CA . SER A 1 91 ? 6.648 16.257 -1.959 1.00 61.31 91 SER A CA 1
ATOM 762 C C . SER A 1 91 ? 6.789 15.386 -0.712 1.00 61.31 91 SER A C 1
ATOM 764 O O . SER A 1 91 ? 7.641 14.500 -0.658 1.00 61.31 91 SER A O 1
ATOM 766 N N . CYS A 1 92 ? 5.978 15.655 0.306 1.00 64.75 92 CYS A N 1
ATOM 767 C CA . CYS A 1 92 ? 5.975 14.878 1.541 1.00 64.75 92 CYS A CA 1
ATOM 768 C C . CYS A 1 92 ? 4.611 14.210 1.715 1.00 64.75 92 CYS A C 1
ATOM 770 O O . CYS A 1 92 ? 3.578 14.798 1.371 1.00 64.75 92 CYS A O 1
ATOM 772 N N . PHE A 1 93 ? 4.592 13.007 2.302 1.00 71.06 93 PHE A N 1
ATOM 773 C CA . PHE A 1 93 ? 3.339 12.449 2.805 1.00 71.06 93 PHE A CA 1
ATOM 774 C C . PHE A 1 93 ? 2.704 13.424 3.775 1.00 71.06 93 PHE A C 1
ATOM 776 O O . PHE A 1 93 ? 3.372 13.959 4.666 1.00 71.06 93 PHE A O 1
ATOM 783 N N . LEU A 1 94 ? 1.394 13.587 3.643 1.00 74.12 94 LEU A N 1
ATOM 784 C CA . LEU A 1 94 ? 0.615 14.180 4.705 1.00 74.12 94 LEU A CA 1
ATOM 785 C C . LEU A 1 94 ? 0.539 13.161 5.850 1.00 74.12 94 LEU A C 1
ATOM 787 O O . LEU A 1 94 ? -0.322 12.284 5.855 1.00 74.12 94 LEU A O 1
ATOM 791 N N . ARG A 1 95 ? 1.499 13.239 6.777 1.00 85.25 95 ARG A N 1
ATOM 792 C CA . ARG A 1 95 ? 1.458 12.512 8.048 1.00 85.25 95 ARG A CA 1
ATOM 793 C C . ARG A 1 95 ? 0.588 13.308 9.007 1.00 85.25 95 ARG A C 1
ATOM 795 O O . ARG A 1 95 ? 0.921 14.448 9.327 1.00 85.25 95 ARG A O 1
ATOM 802 N N . LEU A 1 96 ? -0.525 12.715 9.416 1.00 88.00 96 LEU A N 1
ATOM 803 C CA . LEU A 1 96 ? -1.478 13.324 10.337 1.00 88.00 96 LEU A CA 1
ATOM 804 C C . LEU A 1 96 ? -1.494 12.566 11.655 1.00 88.00 96 LEU A C 1
ATOM 806 O O . LEU A 1 96 ? -1.433 11.335 11.672 1.00 88.00 96 LEU A O 1
ATOM 810 N N . THR A 1 97 ? -1.630 13.301 12.752 1.00 90.88 97 THR A N 1
ATOM 811 C CA . THR A 1 97 ? -1.997 12.702 14.037 1.00 90.88 97 THR A CA 1
ATOM 812 C C . THR A 1 97 ? -3.482 12.344 14.041 1.00 90.88 97 THR A C 1
ATOM 814 O O . THR A 1 97 ? -4.264 12.851 13.230 1.00 90.88 97 THR A O 1
ATOM 817 N N . TYR A 1 98 ? -3.896 11.482 14.970 1.00 89.25 98 TYR A N 1
ATOM 818 C CA . TYR A 1 98 ? -5.305 11.115 15.120 1.00 89.25 98 TYR A CA 1
ATOM 819 C C . TYR A 1 98 ? -6.219 12.329 15.349 1.00 89.25 98 TYR A C 1
ATOM 821 O O . TYR A 1 98 ? -7.287 12.414 14.748 1.00 89.25 98 TYR A O 1
ATOM 829 N N . GLU A 1 99 ? -5.781 13.306 16.146 1.00 88.88 99 GLU A N 1
ATOM 830 C CA . GLU A 1 99 ? -6.548 14.529 16.421 1.00 88.88 99 GLU A CA 1
ATOM 831 C C . GLU A 1 99 ? -6.799 15.348 15.149 1.00 88.88 99 GLU A C 1
ATOM 833 O O . GLU A 1 99 ? -7.935 15.737 14.869 1.00 88.88 99 GLU A O 1
ATOM 838 N N . GLN A 1 100 ? -5.756 15.553 14.337 1.00 88.81 100 GLN A N 1
ATOM 839 C CA . GLN A 1 100 ? -5.865 16.249 13.052 1.00 88.81 100 GLN A CA 1
ATOM 840 C C . GLN A 1 100 ? -6.780 15.485 12.093 1.00 88.81 100 GLN A C 1
ATOM 842 O O . GLN A 1 100 ? -7.658 16.074 11.462 1.00 88.81 100 GLN A O 1
ATOM 847 N N . LEU A 1 101 ? -6.609 14.161 12.015 1.00 88.44 101 LEU A N 1
ATOM 848 C CA . LEU A 1 101 ? -7.439 13.297 11.184 1.00 88.44 101 LEU A CA 1
ATOM 849 C C . LEU A 1 101 ? -8.914 13.363 11.605 1.00 88.44 101 LEU A C 1
ATOM 851 O O . LEU A 1 101 ? -9.789 13.409 10.744 1.00 88.44 101 LEU A O 1
ATOM 855 N N . GLN A 1 102 ? -9.205 13.407 12.907 1.00 88.62 102 GLN A N 1
ATOM 856 C CA . GLN A 1 102 ? -10.569 13.483 13.421 1.00 88.62 102 GLN A CA 1
ATOM 857 C C . GLN A 1 102 ? -11.204 14.857 13.169 1.00 88.62 102 GLN A C 1
ATOM 859 O O . GLN A 1 102 ? -12.370 14.923 12.779 1.00 88.62 102 GLN A O 1
ATOM 864 N N . GLN A 1 103 ? -10.457 15.949 13.355 1.00 87.50 103 GLN A N 1
ATOM 865 C CA . GLN A 1 103 ? -10.931 17.307 13.066 1.00 87.50 103 GLN A CA 1
ATOM 866 C C . GLN A 1 103 ? -11.286 17.469 11.584 1.00 87.50 103 GLN A C 1
ATOM 868 O O . GLN A 1 103 ? -12.400 17.882 11.250 1.00 87.50 103 GLN A O 1
ATOM 873 N N . ILE A 1 104 ? -10.369 17.075 10.697 1.00 85.31 104 ILE A N 1
ATOM 874 C CA . ILE A 1 104 ? -10.579 17.150 9.249 1.00 85.31 104 ILE A CA 1
ATOM 875 C C . ILE A 1 104 ? -11.665 16.155 8.818 1.00 85.31 104 ILE A C 1
ATOM 877 O O . ILE A 1 104 ? -12.539 16.505 8.031 1.00 85.31 104 ILE A O 1
ATOM 881 N N . GLY A 1 105 ? -11.688 14.948 9.391 1.00 83.25 105 GLY A N 1
ATOM 882 C CA . GLY A 1 105 ? -12.705 13.929 9.122 1.00 83.25 105 GLY A CA 1
ATOM 883 C C . GLY A 1 105 ? -14.125 14.383 9.471 1.00 83.25 105 GLY A C 1
ATOM 884 O O . GLY A 1 105 ? -15.046 14.145 8.689 1.00 83.25 105 GLY A O 1
ATOM 885 N N . ARG A 1 106 ? -14.310 15.107 10.587 1.00 84.56 106 ARG A N 1
ATOM 886 C CA . ARG A 1 106 ? -15.602 15.721 10.953 1.00 84.56 106 ARG A CA 1
ATOM 887 C C . ARG A 1 106 ? -16.025 16.790 9.947 1.00 84.56 106 ARG A C 1
ATOM 889 O O . ARG A 1 106 ? -17.178 16.787 9.527 1.00 84.56 106 ARG A O 1
ATOM 896 N N . LYS A 1 107 ? -15.099 17.654 9.516 1.00 81.62 107 LYS A N 1
ATOM 897 C CA . LYS A 1 107 ? -15.350 18.671 8.478 1.00 81.62 107 LYS A CA 1
ATOM 898 C C . LYS A 1 107 ? -15.689 18.037 7.119 1.00 81.62 107 LYS A C 1
ATOM 900 O O . LYS A 1 107 ? -16.564 18.514 6.396 1.00 81.62 107 LYS A O 1
ATOM 905 N N . ALA A 1 108 ? -15.027 16.934 6.787 1.00 77.44 108 ALA A N 1
ATOM 906 C CA . ALA A 1 108 ? -15.244 16.179 5.560 1.00 77.44 108 ALA A CA 1
ATOM 907 C C . ALA A 1 108 ? -16.492 15.271 5.609 1.00 77.44 108 ALA A C 1
ATOM 909 O O . ALA A 1 108 ? -16.905 14.765 4.571 1.00 77.44 108 ALA A O 1
ATOM 910 N N . GLY A 1 109 ? -17.106 15.056 6.781 1.00 78.31 109 GLY A N 1
ATOM 911 C CA . GLY A 1 109 ? -18.251 14.147 6.943 1.00 78.31 109 GLY A CA 1
ATOM 912 C C . GLY A 1 109 ? -17.900 12.661 6.766 1.00 78.31 109 GLY A C 1
ATOM 913 O O . GLY A 1 109 ? -18.758 11.854 6.399 1.00 78.31 109 GLY A O 1
ATOM 914 N N . VAL A 1 110 ? -16.638 12.289 7.001 1.00 79.75 110 VAL A N 1
ATOM 915 C CA . VAL A 1 110 ? -16.104 10.941 6.761 1.00 79.75 110 VAL A CA 1
ATOM 916 C C . VAL A 1 110 ? -16.102 10.124 8.053 1.00 79.75 110 VAL A C 1
ATOM 918 O O . VAL A 1 110 ? -15.628 10.575 9.095 1.00 79.75 110 VAL A O 1
ATOM 921 N N . THR A 1 111 ? -16.583 8.882 7.978 1.00 79.56 111 THR A N 1
ATOM 922 C CA . THR A 1 111 ? -16.466 7.916 9.076 1.00 79.56 111 THR A CA 1
ATOM 923 C C . THR A 1 111 ? -15.081 7.275 9.054 1.00 79.56 111 THR A C 1
ATOM 925 O O . THR A 1 111 ? -14.698 6.649 8.069 1.00 79.56 111 THR A O 1
ATOM 928 N N . LEU A 1 112 ? -14.333 7.419 10.147 1.00 83.00 112 LEU A N 1
ATOM 929 C CA . LEU A 1 112 ? -13.018 6.805 10.314 1.00 83.00 112 LEU A CA 1
ATOM 930 C C . LEU A 1 112 ? -13.186 5.447 11.000 1.00 83.00 112 LEU A C 1
ATOM 932 O O . LEU A 1 112 ? -13.671 5.383 12.128 1.00 83.00 112 LEU A O 1
ATOM 936 N N . SER A 1 113 ? -12.789 4.370 10.325 1.00 86.19 113 SER A N 1
ATOM 937 C CA . SER A 1 113 ? -12.808 3.014 10.877 1.00 86.19 113 SER A CA 1
ATOM 938 C C . SER A 1 113 ? -11.409 2.415 10.888 1.00 86.19 113 SER A C 1
ATOM 940 O O . SER A 1 113 ? -10.625 2.599 9.956 1.00 86.19 113 SER A O 1
ATOM 942 N N . VAL A 1 114 ? -11.117 1.632 11.927 1.00 87.56 114 VAL A N 1
ATOM 943 C CA . VAL A 1 114 ? -9.883 0.842 12.021 1.00 87.56 114 VAL A CA 1
ATOM 944 C C . VAL A 1 114 ? -9.800 -0.166 10.867 1.00 87.56 114 VAL A C 1
ATOM 946 O O . VAL A 1 114 ? -8.714 -0.462 10.368 1.00 87.56 114 VAL A O 1
ATOM 949 N N . ASP A 1 115 ? -10.940 -0.659 10.380 1.00 86.44 115 ASP A N 1
ATOM 950 C CA . ASP A 1 115 ? -10.983 -1.663 9.316 1.00 86.44 115 ASP A CA 1
ATOM 951 C C . ASP A 1 115 ? -10.567 -1.120 7.939 1.00 86.44 115 ASP A C 1
ATOM 953 O O . ASP A 1 115 ? -10.180 -1.912 7.076 1.00 86.44 115 ASP A O 1
ATOM 957 N N . ASP A 1 116 ? -10.571 0.200 7.736 1.00 88.50 116 ASP A N 1
ATOM 958 C CA . ASP A 1 116 ? -10.092 0.847 6.507 1.00 88.50 116 ASP A CA 1
ATOM 959 C C . ASP A 1 116 ? -8.612 1.258 6.583 1.00 88.50 116 ASP A C 1
ATOM 961 O O . ASP A 1 116 ? -8.099 1.942 5.688 1.00 88.50 116 ASP A O 1
ATOM 965 N N . THR A 1 117 ? -7.902 0.802 7.623 1.00 93.31 117 THR A N 1
ATOM 966 C CA . THR A 1 117 ? -6.467 1.053 7.788 1.00 93.31 117 THR A CA 1
ATOM 967 C C . THR A 1 117 ? -5.572 -0.115 7.409 1.00 93.31 117 THR A C 1
ATOM 969 O O . THR A 1 117 ? -5.994 -1.266 7.420 1.00 93.31 117 THR A O 1
ATOM 972 N N . ALA A 1 118 ? -4.314 0.176 7.075 1.00 94.69 118 ALA A N 1
ATOM 973 C CA . ALA A 1 118 ? -3.270 -0.820 6.858 1.00 94.69 118 ALA A CA 1
ATOM 974 C C . ALA A 1 118 ? -1.959 -0.420 7.542 1.00 94.69 118 ALA A C 1
ATOM 976 O O . ALA A 1 118 ? -1.525 0.724 7.435 1.00 94.69 118 ALA A O 1
ATOM 977 N N . LEU A 1 119 ? -1.294 -1.370 8.205 1.00 95.75 119 LEU A N 1
ATOM 978 C CA . LEU A 1 119 ? -0.043 -1.109 8.920 1.00 95.75 119 LEU A CA 1
ATOM 979 C C . LEU A 1 119 ? 1.140 -0.970 7.949 1.00 95.75 119 LEU A C 1
ATOM 981 O O . LEU A 1 119 ? 1.508 -1.921 7.249 1.00 95.75 119 LEU A O 1
ATOM 985 N N . LEU A 1 120 ? 1.782 0.200 7.941 1.00 93.75 120 LEU A N 1
ATOM 986 C CA . LEU A 1 120 ? 2.924 0.493 7.073 1.00 93.75 120 LEU A CA 1
ATOM 987 C C . LEU A 1 120 ? 4.257 0.301 7.784 1.00 93.75 120 LEU A C 1
ATOM 989 O O . LEU A 1 120 ? 5.096 -0.465 7.310 1.00 93.75 120 LEU A O 1
ATOM 993 N N . ASP A 1 121 ? 4.454 0.975 8.908 1.00 93.00 121 ASP A N 1
ATOM 994 C CA . ASP A 1 121 ? 5.697 0.951 9.678 1.00 93.00 121 ASP A CA 1
ATOM 995 C C . ASP A 1 121 ? 5.412 1.334 11.133 1.00 93.00 121 ASP A C 1
ATOM 997 O O . ASP A 1 121 ? 4.265 1.567 11.507 1.00 93.00 121 ASP A O 1
ATOM 1001 N N . ILE A 1 122 ? 6.457 1.396 11.948 1.00 91.62 122 ILE A N 1
ATOM 1002 C CA . ILE A 1 122 ? 6.422 1.960 13.289 1.00 91.62 122 ILE A CA 1
ATOM 1003 C C . ILE A 1 122 ? 7.523 3.010 13.453 1.00 91.62 122 ILE A C 1
ATOM 1005 O O . ILE A 1 122 ? 8.634 2.875 12.922 1.00 91.62 122 ILE A O 1
ATOM 1009 N N . VAL A 1 123 ? 7.219 4.048 14.222 1.00 89.50 123 VAL A N 1
ATOM 1010 C CA . VAL A 1 123 ? 8.153 5.117 14.583 1.00 89.50 123 VAL A CA 1
ATOM 1011 C C . VAL A 1 123 ? 8.341 5.168 16.097 1.00 89.50 123 VAL A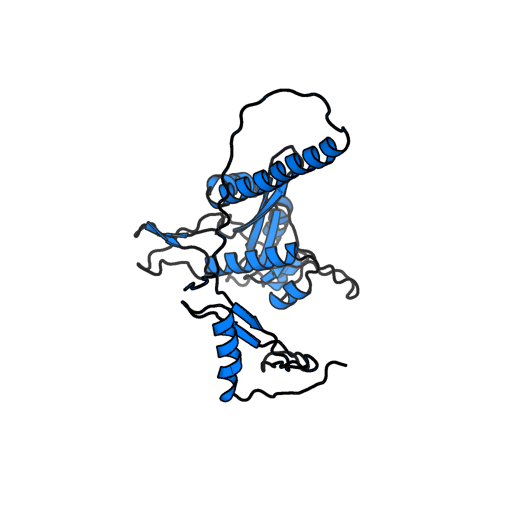 C 1
ATOM 1013 O O . VAL A 1 123 ? 7.434 4.790 16.836 1.00 89.50 123 VAL A O 1
ATOM 1016 N N . PRO A 1 124 ? 9.526 5.558 16.590 1.00 86.12 124 PRO A N 1
ATOM 1017 C CA . PRO A 1 124 ? 9.740 5.681 18.024 1.00 86.12 124 PRO A CA 1
ATOM 1018 C C . PRO A 1 124 ? 8.893 6.836 18.576 1.00 86.12 124 PRO A C 1
ATOM 1020 O O . PRO A 1 124 ? 9.006 7.968 18.112 1.00 86.12 124 PRO A O 1
ATOM 1023 N N . GLY A 1 125 ? 8.057 6.550 19.568 1.00 76.50 125 GLY A N 1
ATOM 1024 C CA . GLY A 1 125 ? 7.411 7.557 20.400 1.00 76.50 125 GLY A CA 1
ATOM 1025 C C . GLY A 1 125 ? 8.431 8.178 21.352 1.00 76.50 125 GLY A C 1
ATOM 1026 O O . GLY A 1 125 ? 9.368 7.514 21.792 1.00 76.50 125 GLY A O 1
ATOM 1027 N N . GLY A 1 126 ? 8.277 9.466 21.663 1.00 68.06 126 GLY A N 1
ATOM 1028 C CA . GLY A 1 126 ? 9.268 10.239 22.428 1.00 68.06 126 GLY A CA 1
ATOM 1029 C C . GLY A 1 126 ? 9.586 9.713 23.839 1.00 68.06 126 GLY A C 1
ATOM 1030 O O . GLY A 1 126 ? 10.596 10.111 24.415 1.00 68.06 126 GLY A O 1
ATOM 1031 N N . ILE A 1 127 ? 8.772 8.808 24.394 1.00 59.22 127 ILE A N 1
ATOM 1032 C CA . ILE A 1 127 ? 9.008 8.155 25.690 1.00 59.22 127 ILE A CA 1
ATOM 1033 C C . ILE A 1 127 ? 9.586 6.753 25.440 1.00 59.22 127 ILE A C 1
ATOM 1035 O O . ILE A 1 127 ? 9.082 6.017 24.593 1.00 59.22 127 ILE A O 1
ATOM 1039 N N . LYS A 1 128 ? 10.652 6.397 26.179 1.00 54.75 128 LYS A N 1
ATOM 1040 C CA . LYS A 1 128 ? 11.444 5.156 26.040 1.00 54.75 128 LYS A CA 1
ATOM 1041 C C . LYS A 1 128 ? 10.596 3.942 25.619 1.00 54.75 128 LYS A C 1
ATOM 1043 O O . LYS A 1 128 ? 9.728 3.497 26.360 1.00 54.75 128 LYS A O 1
ATOM 1048 N N . GLU A 1 129 ? 10.922 3.410 24.440 1.00 62.53 129 GLU A N 1
ATOM 1049 C CA . GLU A 1 129 ? 10.463 2.124 23.881 1.00 62.53 129 GLU A CA 1
ATOM 1050 C C . GLU A 1 129 ? 8.975 1.990 23.514 1.00 62.53 129 GLU A C 1
ATOM 1052 O O . GLU A 1 129 ? 8.547 0.902 23.128 1.00 62.53 129 GLU A O 1
ATOM 1057 N N . GLN A 1 130 ? 8.184 3.068 23.529 1.00 76.56 130 GLN A N 1
ATOM 1058 C CA . GLN A 1 130 ? 6.842 3.012 22.942 1.00 76.56 130 GLN A CA 1
ATOM 1059 C C . GLN A 1 130 ? 6.909 3.237 21.434 1.00 76.56 130 GLN A C 1
ATOM 1061 O O . GLN A 1 130 ? 7.267 4.311 20.964 1.00 76.56 130 GLN A O 1
ATOM 1066 N N . TRP A 1 131 ? 6.566 2.210 20.665 1.00 86.62 131 TRP A N 1
ATOM 1067 C CA . TRP A 1 131 ? 6.495 2.292 19.211 1.00 86.62 131 TRP A CA 1
ATOM 1068 C C . TRP A 1 131 ? 5.110 2.752 18.769 1.00 86.62 131 TRP A C 1
ATOM 1070 O O . TRP A 1 131 ? 4.102 2.158 19.143 1.00 86.62 131 TRP A O 1
ATOM 1080 N N . VAL A 1 132 ? 5.073 3.794 17.947 1.00 90.31 132 VAL A N 1
ATOM 1081 C CA . VAL A 1 132 ? 3.850 4.360 17.383 1.00 90.31 132 VAL A CA 1
ATOM 1082 C C . VAL A 1 132 ? 3.607 3.761 15.995 1.00 90.31 132 VAL A C 1
ATOM 1084 O O . VAL A 1 132 ? 4.520 3.796 15.163 1.00 90.31 132 VAL A O 1
ATOM 1087 N N . PRO A 1 133 ? 2.410 3.215 15.708 1.00 93.31 133 PRO A N 1
ATOM 1088 C CA . PRO A 1 133 ? 2.088 2.700 14.385 1.00 93.31 133 PRO A CA 1
ATOM 1089 C C . PRO A 1 133 ? 1.967 3.826 13.361 1.00 93.31 133 PRO A C 1
ATOM 1091 O O . PRO A 1 133 ? 1.373 4.869 13.625 1.00 93.31 133 PRO A O 1
ATOM 1094 N N . VAL A 1 134 ? 2.472 3.576 12.159 1.00 93.75 134 VAL A N 1
ATOM 1095 C CA . VAL A 1 134 ? 2.180 4.370 10.966 1.00 93.75 134 VAL A CA 1
ATOM 1096 C C . VAL A 1 134 ? 1.191 3.581 10.118 1.00 93.75 134 VAL A C 1
ATOM 1098 O O . VAL A 1 134 ? 1.516 2.505 9.602 1.00 93.75 134 VAL A O 1
ATOM 1101 N N . LEU A 1 135 ? -0.020 4.109 9.981 1.00 94.94 135 LEU A N 1
ATOM 1102 C CA . LEU A 1 135 ? -1.143 3.477 9.302 1.00 94.94 135 LEU A CA 1
ATOM 1103 C C . LEU A 1 135 ? -1.463 4.209 7.992 1.00 94.94 135 LEU A C 1
ATOM 1105 O O . LEU A 1 135 ? -1.526 5.432 7.945 1.00 94.94 135 LEU A O 1
ATOM 1109 N N . ALA A 1 136 ? -1.716 3.468 6.917 1.00 94.69 136 ALA A N 1
ATOM 1110 C CA . ALA A 1 136 ? -2.410 4.005 5.752 1.00 94.69 136 ALA A CA 1
ATOM 1111 C C . ALA A 1 136 ? -3.909 3.995 6.035 1.00 94.69 136 ALA A C 1
ATOM 1113 O O . ALA A 1 136 ? -4.442 2.932 6.329 1.00 94.69 136 ALA A O 1
ATOM 1114 N N . MET A 1 137 ? -4.582 5.133 5.906 1.00 92.69 137 MET A N 1
ATOM 1115 C CA . MET A 1 137 ? -6.038 5.253 6.006 1.00 92.69 137 MET A CA 1
ATOM 1116 C C . MET A 1 137 ? -6.613 5.437 4.607 1.00 92.69 137 MET A C 1
ATOM 1118 O O . MET A 1 137 ? -6.257 6.401 3.932 1.00 92.69 137 MET A O 1
ATOM 1122 N N . ASN A 1 138 ? -7.507 4.549 4.172 1.00 92.44 138 ASN A N 1
ATOM 1123 C CA . ASN A 1 138 ? -8.190 4.714 2.893 1.00 92.44 138 ASN A CA 1
ATOM 1124 C C . ASN A 1 138 ? -9.623 5.213 3.079 1.00 92.44 138 ASN A C 1
ATOM 1126 O O . ASN A 1 138 ? -10.533 4.440 3.370 1.00 92.44 138 ASN A O 1
ATOM 1130 N N . ILE A 1 139 ? -9.820 6.494 2.803 1.00 89.75 139 ILE A N 1
ATOM 1131 C CA . ILE A 1 139 ? -11.115 7.156 2.806 1.00 89.75 139 ILE A CA 1
ATOM 1132 C C . ILE A 1 139 ? -11.843 6.838 1.501 1.00 89.75 139 ILE A C 1
ATOM 1134 O O . ILE A 1 139 ? -11.306 7.004 0.402 1.00 89.75 139 ILE A O 1
ATOM 1138 N N . ARG A 1 140 ? -13.085 6.372 1.622 1.00 85.00 140 ARG A N 1
ATOM 1139 C CA . ARG A 1 140 ? -13.983 6.186 0.481 1.00 85.00 140 ARG A CA 1
ATOM 1140 C C . ARG A 1 140 ? -15.012 7.314 0.496 1.00 85.00 140 A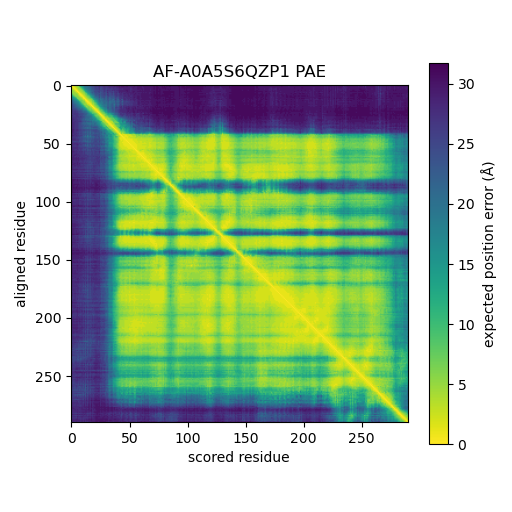RG A C 1
ATOM 1142 O O . ARG A 1 140 ? -15.676 7.471 1.521 1.00 85.00 140 ARG A O 1
ATOM 1149 N N . PRO A 1 141 ? -15.140 8.102 -0.584 1.00 79.88 141 PRO A N 1
ATOM 1150 C CA . PRO A 1 141 ? -16.243 9.047 -0.690 1.00 79.88 141 PRO A CA 1
ATOM 1151 C C . PRO A 1 141 ? -17.567 8.273 -0.626 1.00 79.88 141 PRO A C 1
ATOM 1153 O O . PRO A 1 141 ? -17.672 7.176 -1.180 1.00 79.88 141 PRO A O 1
ATOM 1156 N N . LYS A 1 142 ? -18.555 8.809 0.097 1.00 74.69 142 LYS A N 1
ATOM 1157 C CA . LYS A 1 142 ? -19.899 8.220 0.136 1.00 74.69 142 LYS A CA 1
ATOM 1158 C C . LYS A 1 142 ? -20.553 8.351 -1.238 1.00 74.69 142 LYS A C 1
ATOM 1160 O O . LYS A 1 142 ? -20.390 9.370 -1.903 1.00 74.69 142 LYS A O 1
ATOM 1165 N N . GLU A 1 143 ? -21.322 7.338 -1.625 1.00 66.69 143 GLU A N 1
ATOM 1166 C CA . GLU A 1 143 ? -22.066 7.331 -2.893 1.00 66.69 143 GLU A CA 1
ATOM 1167 C C . GLU A 1 143 ? -23.204 8.368 -2.918 1.00 66.69 143 GLU A C 1
ATOM 1169 O O . GLU A 1 143 ? -23.633 8.763 -3.995 1.00 66.69 143 GLU A O 1
ATOM 1174 N N . ASP A 1 144 ? -23.607 8.903 -1.757 1.00 61.69 144 ASP A N 1
ATOM 1175 C CA . ASP A 1 144 ? -24.674 9.909 -1.592 1.00 61.69 144 ASP A CA 1
ATOM 1176 C C . ASP A 1 144 ? -24.375 11.296 -2.215 1.00 61.69 144 ASP A C 1
ATOM 1178 O O . ASP A 1 144 ? -25.092 12.262 -1.964 1.00 61.69 144 ASP A O 1
ATOM 1182 N N . GLY A 1 145 ? -23.308 11.441 -3.009 1.00 59.56 145 GLY A N 1
ATOM 1183 C CA . GLY A 1 145 ? -23.050 12.638 -3.823 1.00 59.56 145 GLY A CA 1
ATOM 1184 C C . GLY A 1 145 ? -22.662 13.909 -3.056 1.00 59.56 145 GLY A C 1
ATOM 1185 O O . GLY A 1 145 ? -22.560 14.969 -3.663 1.00 59.56 145 GLY A O 1
ATOM 1186 N N . GLN A 1 146 ? -22.428 13.836 -1.741 1.00 65.62 146 GLN A N 1
ATOM 1187 C CA . GLN A 1 146 ? -22.189 15.029 -0.916 1.00 65.62 146 GLN A CA 1
ATOM 1188 C C . GLN A 1 146 ? -20.803 15.671 -1.098 1.00 65.62 146 GLN A C 1
ATOM 1190 O O . GLN A 1 146 ? -20.695 16.886 -0.955 1.00 65.62 146 GLN A O 1
ATOM 1195 N N . LYS A 1 147 ? -19.747 14.894 -1.384 1.00 72.75 147 LYS A N 1
ATOM 1196 C CA . LYS A 1 147 ? -18.381 15.404 -1.621 1.00 72.75 147 LYS A CA 1
ATOM 1197 C C . LYS A 1 147 ? -17.622 14.502 -2.591 1.00 72.75 147 LYS A C 1
ATOM 1199 O O . LYS A 1 147 ? -17.592 13.281 -2.413 1.00 72.75 147 LYS A O 1
ATOM 1204 N N . THR A 1 148 ? -16.986 15.096 -3.596 1.00 82.25 148 THR A N 1
ATOM 1205 C CA . THR A 1 148 ? -16.094 14.385 -4.518 1.00 82.25 148 THR A CA 1
ATOM 1206 C C . THR A 1 148 ? -14.745 14.090 -3.856 1.00 82.25 148 THR A C 1
ATOM 1208 O O . THR A 1 148 ? -14.399 14.641 -2.810 1.00 82.25 148 THR A O 1
ATOM 1211 N N . ALA A 1 149 ? -13.940 13.215 -4.467 1.00 81.38 149 ALA A N 1
ATOM 1212 C CA . ALA A 1 149 ? -12.592 12.931 -3.973 1.00 81.38 149 ALA A CA 1
ATOM 1213 C C . ALA A 1 149 ? -11.701 14.191 -3.920 1.00 81.38 149 ALA A C 1
ATOM 1215 O O . ALA A 1 149 ? -10.842 14.279 -3.046 1.00 81.38 149 ALA A O 1
ATOM 1216 N N . ALA A 1 150 ? -11.918 15.153 -4.825 1.00 82.38 150 ALA A N 1
ATOM 1217 C CA . ALA A 1 150 ? -11.180 16.414 -4.863 1.00 82.38 150 ALA A CA 1
ATOM 1218 C C . ALA A 1 150 ? -11.555 17.329 -3.687 1.00 82.38 150 ALA A C 1
ATOM 1220 O O . ALA A 1 150 ? -10.663 17.818 -3.006 1.00 82.38 150 ALA A O 1
ATOM 1221 N N . ASP A 1 151 ? -12.846 17.441 -3.363 1.00 84.44 151 ASP A N 1
ATOM 1222 C CA . ASP A 1 151 ? -13.307 18.245 -2.218 1.00 84.44 151 ASP A CA 1
ATOM 1223 C C . ASP A 1 151 ? -12.744 17.714 -0.894 1.00 84.44 151 ASP A C 1
ATOM 1225 O O . ASP A 1 151 ? -12.345 18.472 -0.010 1.00 84.44 151 ASP A O 1
ATOM 1229 N N . ILE A 1 152 ? -12.676 16.382 -0.765 1.00 84.19 152 ILE A N 1
ATOM 1230 C CA . ILE A 1 152 ? -12.017 15.739 0.374 1.00 84.19 152 ILE A CA 1
ATOM 1231 C C . ILE A 1 152 ? -10.534 16.119 0.372 1.00 84.19 152 ILE A C 1
ATOM 1233 O O . ILE A 1 152 ? -10.006 16.513 1.405 1.00 84.19 152 ILE A O 1
ATOM 1237 N N . ALA A 1 153 ? -9.851 16.034 -0.768 1.00 85.06 153 ALA A N 1
ATOM 1238 C CA . ALA A 1 153 ? -8.434 16.365 -0.852 1.00 85.06 153 ALA A CA 1
ATOM 1239 C C . ALA A 1 153 ? -8.122 17.803 -0.402 1.00 85.06 153 ALA A C 1
ATOM 1241 O O . ALA A 1 153 ? -7.192 18.012 0.386 1.00 85.06 153 ALA A O 1
ATOM 1242 N N . ASP A 1 154 ? -8.959 18.754 -0.815 1.00 85.06 154 ASP A N 1
ATOM 1243 C CA . ASP A 1 154 ? -8.862 20.162 -0.434 1.00 85.06 154 ASP A CA 1
ATOM 1244 C C . ASP A 1 154 ? -9.095 20.367 1.068 1.00 85.06 154 ASP A C 1
ATOM 1246 O O . ASP A 1 154 ? -8.348 21.102 1.718 1.00 85.06 154 ASP A O 1
ATOM 1250 N N . ASP A 1 155 ? -10.058 19.654 1.663 1.00 85.38 155 ASP A N 1
ATOM 1251 C CA . ASP A 1 155 ? -10.286 19.661 3.114 1.00 85.38 155 ASP A CA 1
ATOM 1252 C C . ASP A 1 155 ? -9.058 19.172 3.902 1.00 85.38 155 ASP A C 1
ATOM 1254 O O . ASP A 1 155 ? -8.775 19.680 4.991 1.00 85.38 155 ASP A O 1
ATOM 1258 N N . PHE A 1 156 ? -8.308 18.219 3.342 1.00 82.94 156 PHE A N 1
ATOM 1259 C CA . PHE A 1 156 ? -7.048 17.726 3.900 1.00 82.94 156 PHE A CA 1
ATOM 1260 C C . PHE A 1 156 ? -5.831 18.609 3.555 1.00 82.94 156 PHE A C 1
ATOM 1262 O O . PHE A 1 156 ? -4.736 18.371 4.077 1.00 82.94 156 PHE A O 1
ATOM 1269 N N . GLY A 1 157 ? -5.994 19.637 2.715 1.00 82.31 157 GLY A N 1
ATOM 1270 C CA . GLY A 1 157 ? -4.913 20.524 2.282 1.00 82.31 157 GLY A CA 1
ATOM 1271 C C . GLY A 1 157 ? -3.830 19.794 1.483 1.00 82.31 157 GLY A C 1
ATOM 1272 O O . GLY A 1 157 ? -2.636 20.059 1.666 1.00 82.31 157 GLY A O 1
ATOM 1273 N N . GLY A 1 158 ? -4.234 18.824 0.658 1.00 84.62 158 GLY A N 1
ATOM 1274 C CA . GLY A 1 158 ? -3.338 18.040 -0.186 1.00 84.62 158 GLY A CA 1
ATOM 1275 C C . GLY A 1 158 ? -3.915 17.807 -1.577 1.00 84.62 158 GLY A C 1
ATOM 1276 O O . GLY A 1 158 ? -5.104 17.962 -1.819 1.00 84.62 158 GLY A O 1
ATOM 1277 N N . THR A 1 159 ? -3.054 17.411 -2.505 1.00 87.06 159 THR A N 1
ATOM 1278 C CA . THR A 1 159 ? -3.433 17.138 -3.891 1.00 87.06 159 THR A CA 1
ATOM 1279 C C . THR A 1 159 ? -3.494 15.632 -4.112 1.00 87.06 159 THR A C 1
ATOM 1281 O O . THR A 1 159 ? -2.609 14.892 -3.668 1.00 87.06 159 THR A O 1
ATOM 1284 N N . LEU A 1 160 ? -4.533 15.166 -4.808 1.00 88.00 160 LEU A N 1
ATOM 1285 C CA . LEU A 1 160 ? -4.595 13.786 -5.284 1.00 88.00 160 LEU A CA 1
ATOM 1286 C C . LEU A 1 160 ? -3.729 13.640 -6.525 1.00 88.00 160 LEU A C 1
ATOM 1288 O O . LEU A 1 160 ? -3.936 14.326 -7.522 1.00 88.00 160 LEU A O 1
ATOM 1292 N N . VAL A 1 161 ? -2.789 12.709 -6.460 1.00 87.56 161 VAL A N 1
ATOM 1293 C CA . VAL A 1 161 ? -1.826 12.455 -7.531 1.00 87.56 161 VAL A CA 1
ATOM 1294 C C . VAL A 1 161 ? -1.968 11.005 -7.985 1.00 87.56 161 VAL A C 1
ATOM 1296 O O . VAL A 1 161 ? -2.340 10.131 -7.189 1.00 87.56 161 VAL A O 1
ATOM 1299 N N . ASP A 1 162 ? -1.699 10.722 -9.265 1.00 88.19 162 ASP A N 1
ATOM 1300 C CA . ASP A 1 162 ? -1.607 9.330 -9.702 1.00 88.19 162 ASP A CA 1
ATOM 1301 C C . ASP A 1 162 ? -0.493 8.612 -8.934 1.00 88.19 162 ASP A C 1
ATOM 1303 O O . ASP A 1 162 ? 0.531 9.187 -8.573 1.00 88.19 162 ASP A O 1
ATOM 1307 N N . PHE A 1 163 ? -0.671 7.321 -8.681 1.00 88.38 163 PHE A N 1
ATOM 1308 C CA . PHE A 1 163 ? 0.306 6.564 -7.912 1.00 88.38 163 PHE A CA 1
ATOM 1309 C C . PHE A 1 163 ? 1.705 6.549 -8.565 1.00 88.38 163 PHE A C 1
ATOM 1311 O O . PHE A 1 163 ? 2.708 6.585 -7.851 1.00 88.38 163 PHE A O 1
ATOM 1318 N N . ARG A 1 164 ? 1.798 6.514 -9.904 1.00 86.44 164 ARG A N 1
ATOM 1319 C CA . ARG A 1 164 ? 3.091 6.536 -10.611 1.00 86.44 164 ARG A CA 1
ATOM 1320 C C . ARG A 1 164 ? 3.780 7.887 -10.472 1.00 86.44 164 ARG A C 1
ATOM 1322 O O . ARG A 1 164 ? 4.972 7.929 -10.189 1.00 86.44 164 ARG A O 1
ATOM 1329 N N . GLU A 1 165 ? 3.029 8.967 -10.633 1.00 84.62 165 GLU A N 1
ATOM 1330 C CA . GLU A 1 165 ? 3.524 10.331 -10.434 1.00 84.62 165 GLU A CA 1
ATOM 1331 C C . GLU A 1 165 ? 3.964 10.544 -8.982 1.00 84.62 165 GLU A C 1
ATOM 1333 O O . GLU A 1 165 ? 5.065 11.026 -8.726 1.00 84.62 165 GLU A O 1
ATOM 1338 N N . ALA A 1 166 ? 3.160 10.077 -8.024 1.00 86.81 166 ALA A N 1
ATOM 1339 C CA . ALA A 1 166 ? 3.453 10.154 -6.601 1.00 86.81 166 ALA A CA 1
ATOM 1340 C C . ALA A 1 166 ? 4.796 9.502 -6.238 1.00 86.81 166 ALA A C 1
ATOM 1342 O O . ALA A 1 166 ? 5.519 10.054 -5.410 1.00 86.81 166 ALA A O 1
ATOM 1343 N N . LEU A 1 167 ? 5.149 8.373 -6.871 1.00 86.88 167 LEU A N 1
ATOM 1344 C CA . LEU A 1 167 ? 6.454 7.722 -6.703 1.00 86.88 167 LEU A CA 1
ATOM 1345 C C . LEU A 1 167 ? 7.611 8.544 -7.284 1.00 86.88 167 LEU A C 1
ATOM 1347 O O . LEU A 1 167 ? 8.678 8.573 -6.681 1.00 86.88 167 LEU A O 1
ATOM 1351 N N . ILE A 1 168 ? 7.408 9.219 -8.419 1.00 84.12 168 ILE A N 1
ATOM 1352 C CA . ILE A 1 168 ? 8.431 10.074 -9.047 1.00 84.12 168 ILE A CA 1
ATOM 1353 C C . ILE A 1 168 ? 8.720 11.306 -8.180 1.00 84.12 168 ILE A C 1
ATOM 1355 O O . ILE A 1 168 ? 9.861 11.761 -8.116 1.00 84.12 168 ILE A O 1
ATOM 1359 N N . TYR A 1 169 ? 7.706 11.832 -7.490 1.00 82.88 169 TYR A N 1
ATOM 1360 C CA . TYR A 1 169 ? 7.867 12.966 -6.580 1.00 82.88 169 TYR A CA 1
ATOM 1361 C C . TYR A 1 169 ? 8.507 12.606 -5.226 1.00 82.88 169 TYR A C 1
ATOM 1363 O O . TYR A 1 169 ? 8.739 13.512 -4.423 1.00 82.88 169 TYR A O 1
ATOM 1371 N N . GLN A 1 170 ? 8.768 11.324 -4.936 1.00 82.31 170 GLN A N 1
ATOM 1372 C CA . GLN A 1 170 ? 9.478 10.923 -3.719 1.00 82.31 170 GLN A CA 1
ATOM 1373 C C . GLN A 1 170 ? 10.990 10.888 -3.964 1.00 82.31 170 GLN A C 1
ATOM 1375 O O . GLN A 1 170 ? 11.485 10.054 -4.717 1.00 82.31 170 GLN A O 1
ATOM 1380 N N . GLU A 1 171 ? 11.739 11.743 -3.269 1.00 76.31 171 GLU A N 1
ATOM 1381 C CA . GLU A 1 171 ? 13.210 11.682 -3.265 1.00 76.31 171 GLU A CA 1
ATOM 1382 C C . GLU A 1 171 ? 13.739 10.607 -2.299 1.00 76.31 171 GLU A C 1
ATOM 1384 O O . GLU A 1 171 ? 14.757 9.967 -2.563 1.00 76.31 171 GLU A O 1
ATOM 1389 N N . ASP A 1 172 ? 13.047 10.378 -1.176 1.00 83.69 172 ASP A N 1
ATOM 1390 C CA . ASP A 1 172 ? 13.446 9.376 -0.186 1.00 83.69 172 ASP A CA 1
ATOM 1391 C C . ASP A 1 172 ? 12.942 7.976 -0.568 1.00 83.69 172 ASP A C 1
ATOM 1393 O O . ASP A 1 172 ? 11.740 7.697 -0.615 1.00 83.69 172 ASP A O 1
ATOM 1397 N N . SER A 1 173 ? 13.885 7.051 -0.754 1.00 85.12 173 SER A N 1
ATOM 1398 C CA . SER A 1 173 ? 13.609 5.629 -0.985 1.00 85.12 173 SER A CA 1
ATOM 1399 C C . SER A 1 173 ? 12.685 5.006 0.071 1.00 85.12 173 SER A C 1
ATOM 1401 O O . SER A 1 173 ? 11.835 4.176 -0.262 1.00 85.12 173 SER A O 1
ATOM 1403 N N . LYS A 1 174 ? 12.791 5.410 1.347 1.00 85.69 174 LYS A N 1
ATOM 1404 C CA . LYS A 1 174 ? 11.922 4.883 2.412 1.00 85.69 174 LYS A CA 1
ATOM 1405 C C . LYS A 1 174 ? 10.489 5.349 2.215 1.00 85.69 174 LYS A C 1
ATOM 1407 O O . LYS A 1 174 ? 9.569 4.543 2.342 1.00 85.69 174 LYS A O 1
ATOM 1412 N N . ALA A 1 175 ? 10.306 6.615 1.857 1.00 84.94 175 ALA A N 1
ATOM 1413 C CA . ALA A 1 175 ? 9.003 7.178 1.554 1.00 84.94 175 ALA A CA 1
ATOM 1414 C C . ALA A 1 175 ? 8.346 6.461 0.357 1.00 84.94 175 ALA A C 1
ATOM 1416 O O . ALA A 1 175 ? 7.207 5.996 0.458 1.00 84.94 175 ALA A O 1
ATOM 1417 N N . ALA A 1 176 ? 9.093 6.258 -0.732 1.00 88.25 176 ALA A N 1
ATOM 1418 C CA . ALA A 1 176 ? 8.625 5.508 -1.900 1.00 88.25 176 ALA A CA 1
ATOM 1419 C C . ALA A 1 176 ? 8.235 4.051 -1.562 1.00 88.25 176 ALA A C 1
ATOM 1421 O O . ALA A 1 176 ? 7.214 3.538 -2.037 1.00 88.25 176 ALA A O 1
ATOM 1422 N N . ASN A 1 177 ? 9.002 3.392 -0.687 1.00 91.06 177 ASN A N 1
ATOM 1423 C CA . ASN A 1 177 ? 8.704 2.039 -0.215 1.00 91.06 177 ASN A CA 1
ATOM 1424 C C . ASN A 1 177 ? 7.421 1.987 0.629 1.00 91.06 177 ASN A C 1
ATOM 1426 O O . ASN A 1 177 ? 6.605 1.080 0.448 1.00 91.06 177 ASN A O 1
ATOM 1430 N N . LEU A 1 178 ? 7.207 2.963 1.518 1.00 90.81 178 LEU A N 1
ATOM 1431 C CA . LEU A 1 178 ? 5.979 3.059 2.316 1.00 90.81 178 LEU A CA 1
ATOM 1432 C C . LEU A 1 178 ? 4.749 3.276 1.432 1.00 90.81 178 LEU A C 1
ATOM 1434 O O . LEU A 1 178 ? 3.736 2.605 1.631 1.00 90.81 178 LEU A O 1
ATOM 1438 N N . LEU A 1 179 ? 4.853 4.137 0.418 1.00 91.19 179 LEU A N 1
ATOM 1439 C CA . LEU A 1 179 ? 3.790 4.376 -0.560 1.00 91.19 179 LEU A CA 1
ATOM 1440 C C . LEU A 1 179 ? 3.433 3.109 -1.338 1.00 91.19 179 LEU A C 1
ATOM 1442 O O . LEU A 1 179 ? 2.260 2.743 -1.448 1.00 91.19 179 LEU A O 1
ATOM 1446 N N . SER A 1 180 ? 4.453 2.400 -1.817 1.00 92.19 180 SER A N 1
ATOM 1447 C CA . SER A 1 180 ? 4.297 1.127 -2.527 1.00 92.19 180 SER A CA 1
ATOM 1448 C C . SER A 1 180 ? 3.653 0.055 -1.660 1.00 92.19 180 SER A C 1
ATOM 1450 O O . SER A 1 180 ? 2.729 -0.641 -2.101 1.00 92.19 180 SER A O 1
ATOM 1452 N N . LYS A 1 181 ? 4.073 -0.034 -0.396 1.00 93.44 181 LYS A N 1
ATOM 1453 C CA . LYS A 1 181 ? 3.476 -0.940 0.584 1.00 93.44 181 LYS A CA 1
ATOM 1454 C C . LYS A 1 181 ? 2.014 -0.586 0.855 1.00 93.44 181 LYS A C 1
ATOM 1456 O O . LYS A 1 181 ? 1.165 -1.474 0.800 1.00 93.44 181 LYS A O 1
ATOM 1461 N N . ALA A 1 182 ? 1.707 0.690 1.081 1.00 93.62 182 ALA A N 1
ATOM 1462 C CA . ALA A 1 182 ? 0.349 1.164 1.330 1.00 93.62 182 ALA A CA 1
ATOM 1463 C C . ALA A 1 182 ? -0.589 0.812 0.175 1.00 93.62 182 ALA A C 1
ATOM 1465 O O . ALA A 1 182 ? -1.608 0.154 0.380 1.00 93.62 182 ALA A O 1
ATOM 1466 N N . ARG A 1 183 ? -0.205 1.154 -1.059 1.00 92.81 183 ARG A N 1
ATOM 1467 C CA . ARG A 1 183 ? -0.993 0.837 -2.256 1.00 92.81 183 ARG A CA 1
ATOM 1468 C C . ARG A 1 183 ? -1.229 -0.663 -2.406 1.00 92.81 183 ARG A C 1
ATOM 1470 O O . ARG A 1 183 ? -2.347 -1.067 -2.725 1.00 92.81 183 ARG A O 1
ATOM 1477 N N . THR A 1 184 ? -0.207 -1.480 -2.155 1.00 93.75 184 THR A N 1
ATOM 1478 C CA . THR A 1 184 ? -0.310 -2.944 -2.234 1.00 93.75 184 THR A CA 1
ATOM 1479 C C . THR A 1 184 ? -1.299 -3.490 -1.205 1.00 93.75 184 THR A C 1
ATOM 1481 O O . THR A 1 184 ? -2.200 -4.241 -1.576 1.00 93.75 184 THR A O 1
ATOM 1484 N N . LEU A 1 185 ? -1.196 -3.073 0.061 1.00 94.62 185 LEU A N 1
ATOM 1485 C CA . LEU A 1 185 ? -2.081 -3.545 1.132 1.00 94.62 185 LEU A CA 1
ATOM 1486 C C . LEU A 1 185 ? -3.527 -3.061 0.952 1.00 94.62 185 LEU A C 1
ATOM 1488 O O . LEU A 1 185 ? -4.462 -3.847 1.105 1.00 94.62 185 LEU A O 1
ATOM 1492 N N . LEU A 1 186 ? -3.732 -1.800 0.567 1.00 93.12 186 LEU A N 1
ATOM 1493 C CA . LEU A 1 186 ? -5.070 -1.253 0.314 1.00 93.12 186 LEU A CA 1
ATOM 1494 C C . LEU A 1 186 ? -5.746 -1.933 -0.886 1.00 93.12 186 LEU A C 1
ATOM 1496 O O . LEU A 1 186 ? -6.944 -2.228 -0.855 1.00 93.12 186 LEU A O 1
ATOM 1500 N N . ARG A 1 187 ? -4.978 -2.228 -1.942 1.00 92.88 187 ARG A N 1
ATOM 1501 C CA . ARG A 1 187 ? -5.475 -2.974 -3.103 1.00 92.88 187 ARG A CA 1
ATOM 1502 C C . ARG A 1 187 ? -5.795 -4.424 -2.748 1.00 92.88 187 ARG A C 1
ATOM 1504 O O . ARG A 1 187 ? -6.858 -4.903 -3.135 1.00 92.88 187 ARG A O 1
ATOM 1511 N N . TRP A 1 188 ? -4.924 -5.083 -1.984 1.00 93.69 188 TRP A N 1
ATOM 1512 C CA . TRP A 1 188 ? -5.145 -6.426 -1.443 1.00 93.69 188 TRP A CA 1
ATOM 1513 C C . TRP A 1 188 ? -6.489 -6.519 -0.714 1.00 93.69 188 TRP A C 1
ATOM 1515 O O . TRP A 1 188 ? -7.322 -7.355 -1.063 1.00 93.69 188 TRP A O 1
ATOM 1525 N N . CYS A 1 189 ? -6.745 -5.594 0.213 1.00 91.50 189 CYS A N 1
ATOM 1526 C CA . CYS A 1 189 ? -7.979 -5.574 0.996 1.00 91.50 189 CYS A CA 1
ATOM 1527 C C . CYS A 1 189 ? -9.233 -5.397 0.135 1.00 91.50 189 CYS A C 1
ATOM 1529 O O . CYS A 1 189 ? -10.263 -6.009 0.411 1.00 91.50 189 CYS A O 1
ATOM 1531 N N . ARG A 1 190 ? -9.157 -4.565 -0.913 1.00 91.06 190 ARG A N 1
ATOM 1532 C CA . ARG A 1 190 ? -10.278 -4.343 -1.839 1.00 91.06 190 ARG A CA 1
ATOM 1533 C C . ARG A 1 190 ? -10.550 -5.566 -2.713 1.00 91.06 190 ARG A C 1
ATOM 1535 O O . ARG A 1 190 ? -11.710 -5.857 -2.983 1.00 91.06 190 ARG A O 1
ATOM 1542 N N . MET A 1 191 ? -9.500 -6.252 -3.168 1.00 92.25 191 MET A N 1
ATOM 1543 C CA . MET A 1 191 ? -9.619 -7.382 -4.093 1.00 92.25 191 MET A CA 1
ATOM 1544 C C . MET A 1 191 ? -10.058 -8.676 -3.395 1.00 92.25 191 MET A C 1
ATOM 1546 O O . MET A 1 191 ? -10.886 -9.404 -3.931 1.00 92.25 191 MET A O 1
ATOM 1550 N N . PHE A 1 192 ? -9.547 -8.961 -2.197 1.00 93.50 192 PHE A N 1
ATOM 1551 C CA . PHE A 1 192 ? -9.757 -10.244 -1.520 1.00 93.50 192 PHE A CA 1
ATOM 1552 C C . PHE A 1 192 ? -10.841 -10.156 -0.443 1.00 93.50 192 PHE A C 1
ATOM 1554 O O . PHE A 1 192 ? -10.583 -10.341 0.740 1.00 93.50 192 PHE A O 1
ATOM 1561 N N . ARG A 1 193 ? -12.084 -9.869 -0.844 1.00 93.50 193 ARG A N 1
ATOM 1562 C CA . ARG A 1 193 ? -13.228 -9.809 0.093 1.00 93.50 193 ARG A CA 1
ATOM 1563 C C . ARG A 1 193 ? -13.812 -11.183 0.432 1.00 93.50 193 ARG A C 1
ATOM 1565 O O . ARG A 1 193 ? -14.352 -11.368 1.520 1.00 93.50 193 ARG A O 1
ATOM 1572 N N . PHE A 1 194 ? -13.683 -12.136 -0.485 1.00 96.25 194 PHE A N 1
ATOM 1573 C CA . PHE A 1 194 ? -14.250 -13.479 -0.386 1.00 96.25 194 PHE A CA 1
ATOM 1574 C C . PHE A 1 194 ? -13.169 -14.540 -0.578 1.00 96.25 194 PHE A C 1
ATOM 1576 O O . PHE A 1 194 ? -12.151 -14.300 -1.229 1.00 96.25 194 PHE A O 1
ATOM 1583 N N . CYS A 1 195 ? -13.383 -15.713 0.010 1.00 96.00 195 CYS A N 1
ATOM 1584 C CA . CYS A 1 195 ? -12.462 -16.834 -0.048 1.00 96.00 195 CYS A CA 1
ATOM 1585 C C . CYS A 1 195 ? -12.448 -17.433 -1.464 1.00 96.00 195 CYS A C 1
ATOM 1587 O O . CYS A 1 195 ? -13.489 -17.900 -1.922 1.00 96.00 195 CYS A O 1
ATOM 1589 N N . PRO A 1 196 ? -11.284 -17.523 -2.133 1.00 94.56 196 PRO A N 1
ATOM 1590 C CA . PRO A 1 196 ? -11.186 -18.156 -3.450 1.00 94.56 196 PRO A CA 1
ATOM 1591 C C . PRO A 1 196 ? -11.581 -19.641 -3.473 1.00 94.56 196 PRO A C 1
ATOM 1593 O O . PRO A 1 196 ? -11.895 -20.168 -4.532 1.00 94.56 196 PRO A O 1
ATOM 1596 N N . ARG A 1 197 ? -11.547 -20.330 -2.321 1.00 94.81 197 ARG A N 1
ATOM 1597 C CA . ARG A 1 197 ? -11.861 -21.764 -2.209 1.00 94.81 197 ARG A CA 1
ATOM 1598 C C . ARG A 1 197 ? -13.343 -22.044 -1.955 1.00 94.81 197 ARG A C 1
ATOM 1600 O O . ARG A 1 197 ? -13.873 -22.989 -2.520 1.00 94.81 197 ARG A O 1
ATOM 1607 N N . CYS A 1 198 ? -13.986 -21.283 -1.067 1.00 95.88 198 CYS A N 1
ATOM 1608 C CA . CYS A 1 198 ? -15.361 -21.556 -0.621 1.00 95.88 198 CYS A CA 1
ATOM 1609 C C . CYS A 1 198 ? -16.328 -20.370 -0.758 1.00 95.88 198 CYS A C 1
ATOM 1611 O O . CYS A 1 198 ? -17.448 -20.457 -0.272 1.00 95.88 198 CYS A O 1
ATOM 1613 N N . ALA A 1 199 ? -15.902 -19.256 -1.359 1.00 96.06 199 ALA A N 1
ATOM 1614 C CA . ALA A 1 199 ? -16.673 -18.019 -1.537 1.00 96.06 199 ALA A CA 1
ATOM 1615 C C . ALA A 1 199 ? -17.165 -17.321 -0.247 1.00 96.06 199 ALA A C 1
ATOM 1617 O O . ALA A 1 199 ? -17.746 -16.241 -0.323 1.00 96.06 199 ALA A O 1
ATOM 1618 N N . ALA A 1 200 ? -16.882 -17.861 0.941 1.00 96.38 200 ALA A N 1
ATOM 1619 C CA . ALA A 1 200 ? -17.225 -17.235 2.217 1.00 96.38 200 ALA A CA 1
ATOM 1620 C C . ALA A 1 200 ? -16.485 -15.899 2.429 1.00 96.38 200 ALA A C 1
ATOM 1622 O O . ALA A 1 200 ? -15.349 -15.754 1.960 1.00 96.38 200 ALA A O 1
ATOM 1623 N N . PRO A 1 201 ? -17.062 -14.926 3.159 1.00 96.19 201 PRO A N 1
ATOM 1624 C CA . PRO A 1 201 ? -16.386 -13.665 3.452 1.00 96.19 201 PRO A CA 1
ATOM 1625 C C . PRO A 1 201 ? -15.084 -13.894 4.233 1.00 96.19 201 PRO A C 1
ATOM 1627 O O . PRO A 1 201 ? -15.021 -14.708 5.160 1.00 96.19 201 PRO A O 1
ATOM 1630 N N . LEU A 1 202 ? -14.028 -13.172 3.851 1.00 95.88 202 LEU A N 1
ATOM 1631 C CA . LEU A 1 202 ? -12.734 -13.231 4.528 1.00 95.88 202 LEU A CA 1
ATOM 1632 C C . LEU 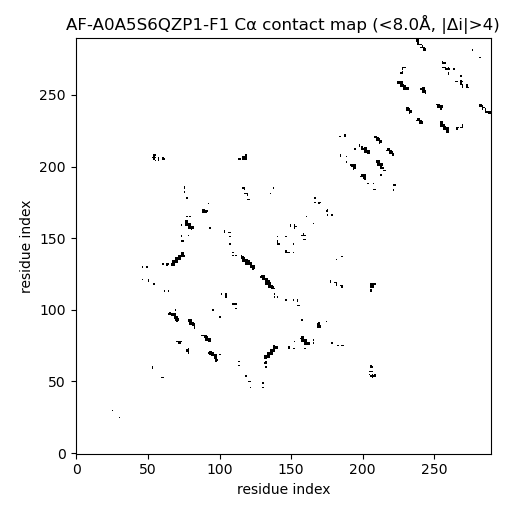A 1 202 ? -12.679 -12.238 5.689 1.00 95.88 202 LEU A C 1
ATOM 1634 O O . LEU A 1 202 ? -12.989 -11.057 5.535 1.00 95.88 202 LEU A O 1
ATOM 1638 N N . LYS A 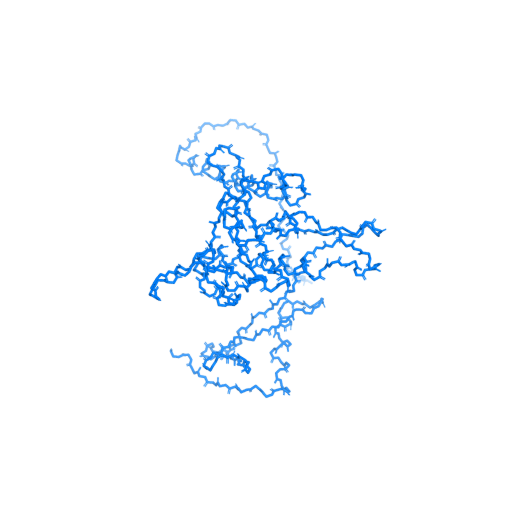1 203 ? -12.197 -12.704 6.844 1.00 94.44 203 LYS A N 1
ATOM 1639 C CA . LYS A 1 203 ? -11.861 -11.842 7.975 1.00 94.44 203 LYS A CA 1
ATOM 1640 C C . LYS A 1 203 ? -10.435 -11.325 7.796 1.00 94.44 203 LYS A C 1
ATOM 1642 O O . LYS A 1 203 ? -9.467 -12.051 8.019 1.00 94.44 203 LYS A O 1
ATOM 1647 N N . MET A 1 204 ? -10.308 -10.071 7.374 1.00 94.50 204 MET A N 1
ATOM 1648 C CA . MET A 1 204 ? -9.017 -9.382 7.296 1.00 94.50 204 MET A CA 1
ATOM 1649 C C . MET A 1 204 ? -8.481 -9.098 8.701 1.00 94.50 204 MET A C 1
ATOM 1651 O O . MET A 1 204 ? -9.230 -8.618 9.551 1.00 94.50 204 MET A O 1
ATOM 1655 N N . LYS A 1 205 ? -7.183 -9.328 8.928 1.00 93.38 205 LYS A N 1
ATOM 1656 C CA . LYS A 1 205 ? -6.505 -8.804 10.125 1.00 93.38 205 LYS A CA 1
ATOM 1657 C C . LYS A 1 205 ? -6.515 -7.282 10.124 1.00 93.38 205 LYS A C 1
ATOM 1659 O O . LYS A 1 205 ? -6.507 -6.684 9.051 1.00 93.38 205 LYS A O 1
ATOM 1664 N N . THR A 1 206 ? -6.440 -6.650 11.291 1.00 92.56 206 THR A N 1
ATOM 1665 C CA . THR A 1 206 ? -6.377 -5.183 11.406 1.00 92.56 206 THR A CA 1
ATOM 1666 C C . THR A 1 206 ? -5.118 -4.620 10.737 1.00 92.56 206 THR A C 1
ATOM 1668 O O . THR A 1 206 ? -5.181 -3.606 10.053 1.00 92.56 206 THR A O 1
ATOM 1671 N N . SER A 1 207 ? -3.993 -5.334 10.813 1.00 93.31 207 SER A N 1
ATOM 1672 C CA . SER A 1 207 ? -2.738 -4.951 10.149 1.00 93.31 207 SER A CA 1
ATOM 1673 C C . SER A 1 207 ? -2.770 -5.038 8.617 1.00 93.31 207 SER A C 1
ATOM 1675 O O . SER A 1 207 ? -1.866 -4.523 7.956 1.00 93.31 207 SER A O 1
ATOM 1677 N N . LYS A 1 208 ? -3.772 -5.727 8.053 1.00 95.00 208 LYS A N 1
ATOM 1678 C CA . LYS A 1 208 ? -3.864 -6.155 6.644 1.00 95.00 208 LYS A CA 1
ATOM 1679 C C . LYS A 1 208 ? -2.740 -7.088 6.177 1.00 95.00 208 LYS A C 1
ATOM 1681 O O . LYS A 1 208 ? -2.606 -7.327 4.979 1.00 95.00 208 LYS A O 1
ATOM 1686 N N . ALA A 1 209 ? -1.961 -7.656 7.101 1.00 93.38 209 ALA A N 1
ATOM 1687 C CA . ALA A 1 209 ? -0.876 -8.584 6.776 1.00 93.38 209 ALA A CA 1
ATOM 1688 C C . ALA A 1 209 ? -1.374 -9.957 6.289 1.00 93.38 209 ALA A C 1
ATOM 1690 O O . ALA A 1 209 ? -0.660 -10.644 5.563 1.00 93.38 209 ALA A O 1
ATOM 1691 N N . SER A 1 210 ? -2.582 -10.362 6.685 1.00 95.00 210 SER A N 1
ATOM 1692 C CA . SER A 1 210 ? -3.224 -11.595 6.227 1.00 95.00 210 SER A CA 1
ATOM 1693 C C . SER A 1 210 ? -4.746 -11.529 6.367 1.00 95.00 210 SER A C 1
ATOM 1695 O O . SER A 1 210 ? -5.299 -10.622 7.000 1.00 95.00 210 SER A O 1
ATOM 1697 N N . ALA A 1 211 ? -5.422 -12.503 5.767 1.00 95.38 211 ALA A N 1
ATOM 1698 C CA . ALA A 1 211 ? -6.855 -12.729 5.875 1.00 95.38 211 ALA A CA 1
ATOM 1699 C C . ALA A 1 211 ? -7.126 -14.185 6.269 1.00 95.38 211 ALA A C 1
ATOM 1701 O O . ALA A 1 211 ? -6.449 -15.088 5.782 1.00 95.38 211 ALA A O 1
ATOM 1702 N N . LEU A 1 212 ? -8.125 -14.418 7.117 1.00 95.62 212 LEU A N 1
ATOM 1703 C CA . LEU A 1 212 ? -8.560 -15.751 7.534 1.00 95.62 212 LEU A CA 1
ATOM 1704 C C . LEU A 1 212 ? -9.978 -16.021 7.026 1.00 95.62 212 LEU A C 1
ATOM 1706 O O . LEU A 1 212 ? -10.887 -15.216 7.237 1.00 95.62 212 LEU A O 1
ATOM 1710 N N . CYS A 1 213 ? -10.188 -17.177 6.401 1.00 96.69 213 CYS A N 1
ATOM 1711 C CA . CYS A 1 213 ? -11.534 -17.683 6.167 1.00 96.69 213 CYS A CA 1
ATOM 1712 C C . CYS A 1 213 ? -12.029 -18.439 7.403 1.00 96.69 213 CYS A C 1
ATOM 1714 O O . CYS A 1 213 ? -11.423 -19.431 7.798 1.00 96.69 213 CYS A O 1
ATOM 1716 N N . LEU A 1 214 ? -13.149 -18.016 7.989 1.00 95.44 214 LEU A N 1
ATOM 1717 C CA . LEU A 1 214 ? -13.707 -18.675 9.177 1.00 95.44 214 LEU A CA 1
ATOM 1718 C C . LEU A 1 214 ? -14.351 -20.036 8.868 1.00 95.44 214 LEU A C 1
ATOM 1720 O O . LEU A 1 214 ? -14.457 -20.867 9.761 1.00 95.44 214 LEU A O 1
ATOM 1724 N N . GLN A 1 215 ? -14.745 -20.281 7.615 1.00 96.00 215 GLN A N 1
ATOM 1725 C CA . GLN A 1 215 ? -15.425 -21.516 7.217 1.00 96.00 215 GLN A CA 1
ATOM 1726 C C . GLN A 1 215 ? -14.450 -22.648 6.872 1.00 96.00 215 GLN A C 1
ATOM 1728 O O . GLN A 1 215 ? -14.637 -23.774 7.314 1.00 96.00 215 GLN A O 1
ATOM 1733 N N . CYS A 1 216 ? -13.406 -22.368 6.084 1.00 95.69 216 CYS A N 1
ATOM 1734 C CA . CYS A 1 216 ? -12.429 -23.381 5.658 1.00 95.69 216 CYS A CA 1
ATOM 1735 C C . CYS A 1 216 ? -11.068 -23.264 6.360 1.00 95.69 216 CYS A C 1
ATOM 1737 O O . CYS A 1 216 ? -10.136 -23.977 5.993 1.00 95.69 216 CYS A O 1
ATOM 1739 N N . GLN A 1 217 ? -10.935 -22.324 7.306 1.00 95.50 217 GLN A N 1
ATOM 1740 C CA . GLN A 1 217 ? -9.720 -22.040 8.085 1.00 95.50 217 GLN A CA 1
ATOM 1741 C C . GLN A 1 217 ? -8.468 -21.729 7.246 1.00 95.50 217 GLN A C 1
ATOM 1743 O O . GLN A 1 217 ? -7.352 -21.692 7.759 1.00 95.50 217 GLN A O 1
ATOM 1748 N N . SER A 1 218 ? -8.637 -21.465 5.949 1.00 95.50 218 SER A N 1
ATOM 1749 C CA . SER A 1 218 ? -7.531 -21.117 5.060 1.00 95.50 218 SER A CA 1
ATOM 1750 C C . SER A 1 218 ? -7.071 -19.682 5.322 1.00 95.50 218 SER A C 1
ATOM 1752 O O . SER A 1 218 ? -7.892 -18.766 5.448 1.00 95.50 218 SER A O 1
ATOM 1754 N N . VAL A 1 219 ? -5.752 -19.497 5.393 1.00 95.19 219 VAL A N 1
ATOM 1755 C CA . VAL A 1 219 ? -5.102 -18.194 5.568 1.00 95.19 219 VAL A CA 1
ATOM 1756 C C . VAL A 1 219 ? -4.571 -17.721 4.222 1.00 95.19 219 VAL A C 1
ATOM 1758 O O . VAL A 1 219 ? -3.909 -18.473 3.510 1.00 95.19 219 VAL A O 1
ATOM 1761 N N . TYR A 1 220 ? -4.843 -16.465 3.890 1.00 95.62 220 TYR A N 1
ATOM 1762 C CA . TYR A 1 220 ? -4.364 -15.825 2.673 1.00 95.62 220 TYR A CA 1
ATOM 1763 C C . TYR A 1 220 ? -3.486 -14.620 3.003 1.00 95.62 220 TYR A C 1
ATOM 1765 O O . TYR A 1 220 ? -3.729 -13.904 3.977 1.00 95.62 220 TYR A O 1
ATOM 1773 N N . TYR A 1 221 ? -2.484 -14.380 2.163 1.00 95.31 221 TYR A N 1
ATOM 1774 C CA . TYR A 1 221 ? -1.526 -13.285 2.301 1.00 95.31 221 TYR A CA 1
ATOM 1775 C C . TYR A 1 221 ? -1.579 -12.369 1.070 1.00 95.31 221 TYR A C 1
ATOM 1777 O O . TYR A 1 221 ? -1.956 -12.841 -0.007 1.00 95.31 221 TYR A O 1
ATOM 1785 N N . PRO A 1 222 ? -1.188 -11.086 1.199 1.00 94.00 222 PRO A N 1
ATOM 1786 C CA . PRO A 1 222 ? -1.096 -10.170 0.070 1.00 94.00 222 PRO A CA 1
ATOM 1787 C C . PRO A 1 222 ? -0.267 -10.763 -1.081 1.00 94.00 222 PRO A C 1
ATOM 1789 O O . PRO A 1 222 ? 0.873 -11.173 -0.849 1.00 94.00 222 PRO A O 1
ATOM 1792 N N . PRO A 1 223 ? -0.797 -10.814 -2.317 1.00 91.12 223 PRO A N 1
ATOM 1793 C CA . PRO A 1 223 ? -0.087 -11.383 -3.443 1.00 91.12 223 PRO A CA 1
ATOM 1794 C C . PRO A 1 223 ? 1.050 -10.455 -3.855 1.00 91.12 223 PRO A C 1
ATOM 1796 O O . PRO A 1 223 ? 0.882 -9.236 -3.954 1.00 91.12 223 PRO A O 1
ATOM 1799 N N . VAL A 1 224 ? 2.195 -11.057 -4.151 1.00 88.62 224 VAL A N 1
ATOM 1800 C CA . VAL A 1 224 ? 3.343 -10.381 -4.746 1.00 88.62 224 VAL A CA 1
ATOM 1801 C C . VAL A 1 224 ? 3.564 -10.990 -6.120 1.00 88.62 224 VAL A C 1
ATOM 1803 O O . VAL A 1 224 ? 3.686 -12.205 -6.250 1.00 88.62 224 VAL A O 1
ATOM 1806 N N . TRP A 1 225 ? 3.604 -10.136 -7.140 1.00 86.75 225 TRP A N 1
ATOM 1807 C CA . TRP A 1 225 ? 3.828 -10.535 -8.526 1.00 86.75 225 TRP A CA 1
ATOM 1808 C C . TRP A 1 225 ? 5.259 -10.158 -8.912 1.00 86.75 225 TRP A C 1
ATOM 1810 O O . TRP A 1 225 ? 5.502 -8.990 -9.225 1.00 86.75 225 TRP A O 1
ATOM 1820 N N . PRO A 1 226 ? 6.225 -11.090 -8.832 1.00 85.69 226 PRO A N 1
ATOM 1821 C CA . PRO A 1 226 ? 7.599 -10.798 -9.210 1.00 85.69 226 PRO A CA 1
ATOM 1822 C C . PRO A 1 226 ? 7.665 -10.399 -10.685 1.00 85.69 226 PRO A C 1
ATOM 1824 O O . PRO A 1 226 ? 7.118 -11.073 -11.560 1.00 85.69 226 PRO A O 1
ATOM 1827 N N . ALA A 1 227 ? 8.354 -9.296 -10.949 1.00 86.44 227 ALA A N 1
ATOM 1828 C CA . ALA A 1 227 ? 8.626 -8.802 -12.287 1.00 86.44 227 ALA A CA 1
ATOM 1829 C C . ALA A 1 227 ? 10.124 -8.533 -12.419 1.00 86.44 227 ALA A C 1
ATOM 1831 O O . ALA A 1 227 ? 10.763 -8.060 -11.477 1.00 86.44 227 ALA A O 1
ATOM 1832 N N . ALA A 1 228 ? 10.672 -8.844 -13.588 1.00 85.75 228 ALA A N 1
ATOM 1833 C CA . ALA A 1 228 ? 12.046 -8.529 -13.939 1.00 85.75 228 ALA A CA 1
ATOM 1834 C C . ALA A 1 228 ? 12.053 -7.364 -14.930 1.00 85.75 228 ALA A C 1
ATOM 1836 O O . ALA A 1 228 ? 11.200 -7.289 -15.817 1.00 85.75 228 ALA A O 1
ATOM 1837 N N . ILE A 1 229 ? 13.029 -6.473 -14.779 1.00 88.06 229 ILE A N 1
ATOM 1838 C CA . ILE A 1 229 ? 13.349 -5.424 -15.745 1.00 88.06 229 ILE A CA 1
ATOM 1839 C C . ILE A 1 229 ? 14.791 -5.633 -16.200 1.00 88.06 229 ILE A C 1
ATOM 1841 O O . ILE A 1 229 ? 15.680 -5.811 -15.368 1.00 88.06 229 ILE A O 1
ATOM 1845 N N . VAL A 1 230 ? 15.016 -5.660 -17.512 1.00 88.00 230 VAL A N 1
ATOM 1846 C CA . VAL A 1 230 ? 16.331 -5.917 -18.102 1.00 88.00 230 VAL A CA 1
ATOM 1847 C C . VAL A 1 230 ? 16.692 -4.890 -19.155 1.00 88.00 230 VAL A C 1
ATOM 1849 O O . VAL A 1 230 ? 15.902 -4.550 -20.037 1.00 88.00 230 VAL A O 1
ATOM 1852 N N . LEU A 1 231 ? 17.932 -4.423 -19.060 1.00 89.94 231 LEU A N 1
ATOM 1853 C CA . LEU A 1 231 ? 18.564 -3.595 -20.068 1.00 89.94 231 LEU A CA 1
ATOM 1854 C C . LEU A 1 231 ? 19.400 -4.500 -20.972 1.00 89.94 231 LEU A C 1
ATOM 1856 O O . LEU A 1 231 ? 20.388 -5.083 -20.527 1.00 89.94 231 LEU A O 1
ATOM 1860 N N . VAL A 1 232 ? 18.991 -4.632 -22.231 1.00 86.94 232 VAL A N 1
ATOM 1861 C CA . VAL A 1 232 ? 19.751 -5.382 -23.235 1.00 86.94 232 VAL A CA 1
ATOM 1862 C C . VAL A 1 232 ? 20.728 -4.417 -23.890 1.00 86.94 232 VAL A C 1
ATOM 1864 O O . VAL A 1 232 ? 20.315 -3.384 -24.411 1.00 86.94 232 VAL A O 1
ATOM 1867 N N . MET A 1 233 ? 22.016 -4.740 -23.840 1.00 87.69 233 MET A N 1
ATOM 1868 C CA . MET A 1 233 ? 23.087 -3.932 -24.421 1.00 87.69 233 MET A CA 1
ATOM 1869 C C . MET A 1 233 ? 23.819 -4.723 -25.499 1.00 87.69 233 MET A C 1
ATOM 1871 O O . MET A 1 233 ? 23.860 -5.953 -25.450 1.00 87.69 233 MET A O 1
ATOM 1875 N N . ASP A 1 234 ? 24.410 -4.007 -26.449 1.00 87.50 234 ASP A N 1
ATOM 1876 C CA . ASP A 1 234 ? 25.322 -4.590 -27.432 1.00 87.50 234 ASP A CA 1
ATOM 1877 C C . ASP A 1 234 ? 26.588 -5.159 -26.754 1.00 87.50 234 ASP A C 1
ATOM 1879 O O . ASP A 1 234 ? 26.922 -4.790 -25.622 1.00 87.50 234 ASP A O 1
ATOM 1883 N N . SER A 1 235 ? 27.334 -6.030 -27.441 1.00 87.88 235 SER A N 1
ATOM 1884 C CA . SER A 1 235 ? 28.553 -6.659 -26.913 1.00 87.88 235 SER A CA 1
ATOM 1885 C C . SER A 1 235 ? 29.604 -5.634 -26.478 1.00 87.88 235 SER A C 1
ATOM 1887 O O . SER A 1 235 ? 30.338 -5.873 -25.521 1.00 87.88 235 SER A O 1
ATOM 1889 N N . LYS A 1 236 ? 29.649 -4.477 -27.151 1.00 90.62 236 LYS A N 1
ATOM 1890 C CA . LYS A 1 236 ? 30.535 -3.347 -26.825 1.00 90.62 236 LYS A CA 1
ATOM 1891 C C . LYS A 1 236 ? 29.987 -2.415 -25.735 1.00 90.62 236 LYS A C 1
ATOM 1893 O O . LYS A 1 236 ? 30.710 -1.542 -25.278 1.00 90.62 236 LYS A O 1
ATOM 1898 N N . ARG A 1 237 ? 28.731 -2.599 -25.301 1.00 85.62 237 ARG A N 1
ATOM 1899 C CA . ARG A 1 237 ? 28.005 -1.751 -24.329 1.00 85.62 237 ARG A CA 1
ATOM 1900 C C . ARG A 1 237 ? 27.849 -0.274 -24.724 1.00 85.62 237 ARG A C 1
ATOM 1902 O O . ARG A 1 237 ? 27.597 0.562 -23.867 1.00 85.62 237 ARG A O 1
ATOM 1909 N N . GLU A 1 238 ? 27.944 0.033 -26.013 1.00 89.44 238 GLU A N 1
ATOM 1910 C CA . GLU A 1 238 ? 27.767 1.393 -26.553 1.00 89.44 238 GLU A CA 1
ATOM 1911 C C . GLU A 1 238 ? 26.296 1.712 -26.862 1.00 89.44 238 GLU A C 1
ATOM 1913 O O . GLU A 1 238 ? 25.870 2.864 -26.843 1.00 89.44 238 GLU A O 1
ATOM 1918 N N . ASN A 1 239 ? 25.496 0.675 -27.124 1.00 87.19 239 ASN A N 1
ATOM 1919 C CA . ASN A 1 239 ? 24.089 0.793 -27.484 1.00 87.19 239 ASN A CA 1
ATOM 1920 C C . ASN A 1 239 ? 23.228 -0.064 -26.556 1.00 87.19 239 ASN A C 1
ATOM 1922 O O . ASN A 1 239 ? 23.612 -1.182 -26.199 1.00 87.19 239 ASN A O 1
ATOM 1926 N N . ALA A 1 240 ? 22.044 0.442 -26.208 1.00 88.50 240 ALA A N 1
ATOM 1927 C CA . ALA A 1 240 ? 21.053 -0.277 -25.418 1.00 88.50 240 ALA A CA 1
ATOM 1928 C C . ALA A 1 240 ? 19.700 -0.332 -26.138 1.00 88.50 240 ALA A C 1
ATOM 1930 O O . ALA A 1 240 ? 19.252 0.650 -26.732 1.00 88.50 240 ALA A O 1
ATOM 1931 N N . LEU A 1 241 ? 19.039 -1.486 -26.064 1.00 88.62 241 LEU A N 1
ATOM 1932 C CA . LEU A 1 241 ? 17.692 -1.679 -26.582 1.00 88.62 241 LEU A CA 1
ATOM 1933 C C . LEU A 1 241 ? 16.676 -1.151 -25.570 1.00 88.62 241 LEU A C 1
ATOM 1935 O O . LEU A 1 241 ? 16.594 -1.633 -24.437 1.00 88.62 241 LEU A O 1
ATOM 1939 N N . LEU A 1 242 ? 15.866 -0.197 -26.016 1.00 90.31 242 LEU A N 1
ATOM 1940 C CA . LEU A 1 242 ? 14.749 0.344 -25.259 1.00 90.31 242 LEU A CA 1
ATOM 1941 C C . LEU A 1 242 ? 13.453 0.162 -26.046 1.00 90.31 242 LEU A C 1
ATOM 1943 O O . LEU A 1 242 ? 13.433 0.207 -27.276 1.00 90.31 242 LEU A O 1
ATOM 1947 N N . ILE A 1 243 ? 12.361 -0.017 -25.316 1.00 88.88 243 ILE A N 1
ATOM 1948 C CA . ILE A 1 243 ? 11.016 -0.152 -25.864 1.00 88.88 243 ILE A CA 1
ATOM 1949 C C . ILE A 1 243 ? 10.163 1.045 -25.449 1.00 88.88 243 ILE A C 1
ATOM 1951 O O . ILE A 1 243 ? 10.383 1.66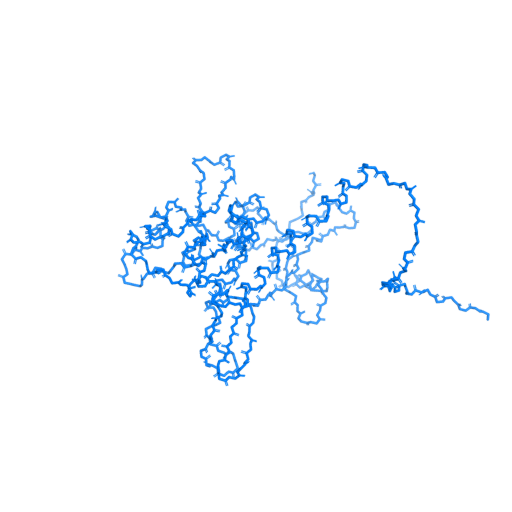3 -24.405 1.00 88.88 243 ILE A O 1
ATOM 1955 N N . ARG A 1 244 ? 9.157 1.367 -26.260 1.00 86.00 244 ARG A N 1
ATOM 1956 C CA . ARG A 1 244 ? 8.147 2.373 -25.930 1.00 86.00 244 ARG A CA 1
ATOM 1957 C C . ARG A 1 244 ? 6.765 1.747 -26.008 1.00 86.00 244 ARG A C 1
ATOM 1959 O O . ARG A 1 244 ? 6.394 1.173 -27.027 1.00 86.00 244 ARG A O 1
ATOM 1966 N N . HIS A 1 245 ? 5.997 1.889 -24.934 1.00 84.12 245 HIS A N 1
ATOM 1967 C CA . HIS A 1 245 ? 4.591 1.503 -24.922 1.00 84.12 245 HIS A CA 1
ATOM 1968 C C . HIS A 1 245 ? 3.715 2.643 -25.473 1.00 84.12 245 HIS A C 1
ATOM 1970 O O . HIS A 1 245 ? 4.031 3.808 -25.222 1.00 84.12 245 HIS A O 1
ATOM 1976 N N . PRO A 1 246 ? 2.599 2.353 -26.176 1.00 83.88 246 PRO A N 1
ATOM 1977 C CA . PRO A 1 246 ? 1.748 3.384 -26.785 1.00 83.88 246 PRO A CA 1
ATOM 1978 C C . PRO A 1 246 ? 1.182 4.412 -25.798 1.00 83.88 246 PRO A C 1
ATOM 1980 O O . PRO A 1 246 ? 1.004 5.570 -26.157 1.00 83.88 246 PRO A O 1
ATOM 1983 N N . TRP A 1 247 ? 0.932 4.005 -24.549 1.00 82.44 247 TRP A N 1
ATOM 1984 C CA . TRP A 1 247 ? 0.410 4.883 -23.496 1.00 82.44 247 TRP A CA 1
ATOM 1985 C C . TRP A 1 247 ? 1.495 5.719 -22.793 1.00 82.44 247 TRP A C 1
ATOM 1987 O O . TRP A 1 247 ? 1.169 6.527 -21.926 1.00 82.44 247 TRP A O 1
ATOM 1997 N N . HIS A 1 248 ? 2.784 5.514 -23.093 1.00 82.25 248 HIS A N 1
ATOM 1998 C CA . HIS A 1 248 ? 3.853 6.333 -22.517 1.00 82.25 248 HIS A CA 1
ATOM 1999 C C . HIS A 1 248 ? 3.931 7.703 -23.211 1.00 82.25 248 HIS A C 1
ATOM 2001 O O . HIS A 1 248 ? 3.777 7.774 -24.442 1.00 82.25 248 HIS A O 1
ATOM 2007 N N . PRO A 1 249 ? 4.251 8.776 -22.456 1.00 83.31 249 PRO A N 1
ATOM 2008 C CA . PRO A 1 249 ? 4.541 10.087 -23.026 1.00 83.31 249 PRO A CA 1
ATOM 2009 C C . PRO A 1 249 ? 5.544 10.005 -24.183 1.00 83.31 249 PRO A C 1
ATOM 2011 O O . PRO A 1 249 ? 6.427 9.139 -24.212 1.00 83.31 249 PRO A O 1
ATOM 2014 N N . ALA A 1 250 ? 5.402 10.894 -25.165 1.00 85.12 250 ALA A N 1
ATOM 2015 C CA . ALA A 1 250 ? 6.338 10.963 -26.281 1.00 85.12 250 ALA A CA 1
ATOM 2016 C C . ALA A 1 250 ? 7.766 11.226 -25.767 1.00 85.12 250 ALA A C 1
ATOM 2018 O O . ALA A 1 250 ? 7.969 12.034 -24.866 1.00 85.12 250 ALA A O 1
ATOM 2019 N N . GLY A 1 251 ? 8.750 10.512 -26.320 1.00 84.69 251 GLY A N 1
ATOM 2020 C CA . GLY A 1 251 ? 10.151 10.610 -25.896 1.00 84.69 251 GLY A CA 1
ATOM 2021 C C . GLY A 1 251 ? 10.538 9.758 -24.680 1.00 84.69 251 GLY A C 1
ATOM 2022 O O . GLY A 1 251 ? 11.728 9.656 -24.394 1.00 84.69 251 GLY A O 1
ATOM 2023 N N . LEU A 1 252 ? 9.587 9.100 -23.999 1.00 86.12 252 LEU A N 1
ATOM 2024 C CA . LEU A 1 252 ? 9.894 8.173 -22.906 1.00 86.12 252 LEU A CA 1
ATOM 2025 C C . LEU A 1 252 ? 10.116 6.746 -23.431 1.00 86.12 252 LEU A C 1
ATOM 2027 O O . LEU A 1 252 ? 9.176 6.070 -23.860 1.00 86.12 252 LEU A O 1
ATOM 2031 N N . TYR A 1 253 ? 11.358 6.282 -23.332 1.00 88.69 253 TYR A N 1
ATOM 2032 C CA . TYR A 1 253 ? 11.779 4.920 -23.655 1.00 88.69 253 TYR A CA 1
ATOM 2033 C C . TYR A 1 253 ? 12.186 4.187 -22.377 1.00 88.69 253 TYR A C 1
ATOM 2035 O O . TYR A 1 253 ? 12.808 4.773 -21.492 1.00 88.69 253 TYR A O 1
ATOM 2043 N N . THR A 1 254 ? 11.825 2.911 -22.260 1.00 89.06 254 THR A N 1
ATOM 2044 C CA . THR A 1 254 ? 12.070 2.107 -21.058 1.00 89.06 254 THR A CA 1
ATOM 2045 C C . THR A 1 254 ? 12.774 0.802 -21.399 1.00 89.06 254 THR A C 1
ATOM 2047 O O . THR A 1 254 ? 12.632 0.272 -22.499 1.00 89.06 254 THR A O 1
ATOM 2050 N N . ALA A 1 255 ? 13.511 0.261 -20.433 1.00 90.50 255 ALA A N 1
ATOM 2051 C CA . ALA A 1 255 ? 14.033 -1.098 -20.509 1.00 90.50 255 ALA A CA 1
ATOM 2052 C C . ALA A 1 255 ? 12.887 -2.128 -20.608 1.00 90.50 255 ALA A C 1
ATOM 2054 O O . ALA A 1 255 ? 11.733 -1.832 -20.278 1.00 90.50 255 ALA A O 1
ATOM 2055 N N . ILE A 1 256 ? 13.204 -3.337 -21.071 1.00 88.12 256 ILE A N 1
ATOM 2056 C CA . ILE A 1 256 ? 12.215 -4.403 -21.257 1.00 88.12 256 ILE A CA 1
ATOM 2057 C C . ILE A 1 256 ? 11.832 -4.954 -19.885 1.00 88.12 256 ILE A C 1
ATOM 2059 O O . ILE A 1 256 ? 12.702 -5.282 -19.080 1.00 88.12 256 ILE A O 1
ATOM 2063 N N . ALA A 1 257 ? 10.533 -5.075 -19.616 1.00 86.81 257 ALA A N 1
ATOM 2064 C CA . ALA A 1 257 ? 10.022 -5.621 -18.366 1.00 86.81 257 ALA A CA 1
ATOM 2065 C C . ALA A 1 257 ? 8.969 -6.705 -18.616 1.00 86.81 257 ALA A C 1
ATOM 2067 O O . ALA A 1 257 ? 8.210 -6.635 -19.583 1.00 86.81 257 ALA A O 1
ATOM 2068 N N . GLY A 1 258 ? 8.908 -7.693 -17.723 1.00 83.81 258 GLY A N 1
ATOM 2069 C CA . GLY A 1 258 ? 7.957 -8.800 -17.805 1.00 83.81 258 GLY A CA 1
ATOM 2070 C C . GLY A 1 258 ? 7.708 -9.468 -16.454 1.00 83.81 258 GLY A C 1
ATOM 2071 O O . GLY A 1 258 ? 8.542 -9.406 -15.548 1.00 83.81 258 GLY A O 1
ATOM 2072 N N . PHE A 1 259 ? 6.541 -10.100 -16.316 1.00 83.81 259 PHE A N 1
ATOM 2073 C CA . PHE A 1 259 ? 6.216 -10.912 -15.143 1.00 83.81 259 PHE A CA 1
ATOM 2074 C C . PHE A 1 259 ? 6.996 -12.226 -15.157 1.00 83.81 259 PHE A C 1
ATOM 2076 O O . PHE A 1 259 ? 7.242 -12.801 -16.217 1.00 83.81 259 PHE A O 1
ATOM 2083 N N . ASN A 1 260 ? 7.369 -12.705 -13.971 1.00 83.31 260 ASN A N 1
ATOM 2084 C CA . ASN A 1 260 ? 8.010 -14.002 -13.830 1.00 83.31 260 ASN A CA 1
ATOM 2085 C C . ASN A 1 260 ? 6.957 -15.115 -13.858 1.00 83.31 260 ASN A C 1
ATOM 2087 O O . ASN A 1 260 ? 6.019 -15.108 -13.060 1.00 83.31 260 ASN A O 1
ATOM 2091 N N . GLU A 1 261 ? 7.131 -16.084 -14.750 1.00 80.31 261 GLU A N 1
ATOM 2092 C CA . GLU A 1 261 ? 6.310 -17.292 -14.776 1.00 80.31 261 GLU A CA 1
ATOM 2093 C C . GLU A 1 261 ? 6.728 -18.250 -13.650 1.00 80.31 261 GLU A C 1
ATOM 2095 O O . GLU A 1 261 ? 7.906 -18.342 -13.287 1.00 80.31 261 GLU A O 1
ATOM 2100 N N . CYS A 1 262 ? 5.763 -18.972 -13.078 1.00 76.00 262 CYS A N 1
ATOM 2101 C CA . CYS A 1 262 ? 6.027 -19.948 -12.024 1.00 76.00 262 CYS A CA 1
ATOM 2102 C C . CYS A 1 262 ? 7.026 -21.015 -12.499 1.00 76.00 262 CYS A C 1
ATOM 2104 O O . CYS A 1 262 ? 6.895 -21.563 -13.588 1.00 76.00 262 CYS A O 1
ATOM 2106 N N . GLY A 1 263 ? 8.026 -21.320 -11.670 1.00 78.69 263 GLY A N 1
ATOM 2107 C CA . GLY A 1 263 ? 9.042 -22.332 -11.978 1.00 78.69 263 GLY A CA 1
ATOM 2108 C C . GLY A 1 263 ? 10.173 -21.862 -12.900 1.00 78.69 263 GLY A C 1
ATOM 2109 O O . GLY A 1 263 ? 11.164 -22.576 -13.035 1.00 78.69 263 GLY A O 1
ATOM 2110 N N . LYS A 1 264 ? 10.092 -20.659 -13.482 1.00 74.00 264 LYS A N 1
ATOM 2111 C CA . LYS A 1 264 ? 11.202 -20.061 -14.235 1.00 74.00 264 LYS A CA 1
ATOM 2112 C C . LYS A 1 264 ? 12.027 -19.134 -13.346 1.00 74.00 264 LYS A C 1
ATOM 2114 O O . LYS A 1 264 ? 11.500 -18.395 -12.511 1.00 74.00 264 LYS A O 1
ATOM 2119 N N . GLY A 1 265 ? 13.344 -19.167 -13.547 1.00 76.62 265 GLY A N 1
ATOM 2120 C CA . GLY A 1 265 ? 14.253 -18.204 -12.934 1.00 76.62 265 GLY A CA 1
ATOM 2121 C C . GLY A 1 265 ? 14.042 -16.799 -13.505 1.00 76.62 265 GLY A C 1
ATOM 2122 O O . GLY A 1 265 ? 13.674 -16.647 -14.671 1.00 76.62 265 GLY A O 1
ATOM 2123 N N . LEU A 1 266 ? 14.350 -15.774 -12.705 1.00 72.50 266 LEU A N 1
ATOM 2124 C CA . LEU A 1 266 ? 14.171 -14.362 -13.082 1.00 72.50 266 LEU A CA 1
ATOM 2125 C C . LEU A 1 266 ? 14.856 -14.012 -14.414 1.00 72.50 266 LEU A C 1
ATOM 2127 O O . LEU A 1 266 ? 14.293 -13.294 -15.239 1.00 72.50 266 LEU A O 1
ATOM 2131 N N . PHE A 1 267 ? 16.048 -14.567 -14.650 1.00 66.69 267 PHE A N 1
ATOM 2132 C CA . PHE A 1 267 ? 16.807 -14.368 -15.886 1.00 66.69 267 PHE A CA 1
ATOM 2133 C C . PHE A 1 267 ? 16.106 -14.963 -17.118 1.00 66.69 267 PHE A C 1
ATOM 2135 O O . PHE A 1 267 ? 16.080 -14.354 -18.185 1.00 66.69 267 PHE A O 1
ATOM 2142 N N . CYS A 1 268 ? 15.488 -16.137 -16.969 1.00 62.47 268 CYS A N 1
ATOM 2143 C CA . CYS A 1 268 ? 14.794 -16.814 -18.062 1.00 62.47 268 CYS A CA 1
ATOM 2144 C C . CYS A 1 268 ? 13.559 -16.016 -18.512 1.00 62.47 268 CYS A C 1
ATOM 2146 O O . CYS A 1 268 ? 13.326 -15.856 -19.709 1.00 62.47 268 CYS A O 1
ATOM 2148 N N . CYS A 1 269 ? 12.806 -15.439 -17.573 1.00 60.25 269 CYS A N 1
ATOM 2149 C CA . CYS A 1 269 ? 11.632 -14.623 -17.899 1.00 60.25 269 CYS A CA 1
ATOM 2150 C C . CYS A 1 269 ? 11.996 -13.323 -18.619 1.00 60.25 269 CYS A C 1
ATOM 2152 O O . CYS A 1 269 ? 11.312 -12.927 -19.563 1.00 60.25 269 CYS A O 1
ATOM 2154 N N . ALA A 1 270 ? 13.107 -12.698 -18.233 1.00 60.12 270 ALA A N 1
ATOM 2155 C CA . ALA A 1 270 ? 13.647 -11.549 -18.943 1.00 60.12 270 ALA A CA 1
ATOM 2156 C C . ALA A 1 270 ? 14.033 -11.877 -20.397 1.00 60.12 270 ALA A C 1
ATOM 2158 O O . ALA A 1 270 ? 13.746 -11.100 -21.307 1.00 60.12 270 ALA A O 1
ATOM 2159 N N . TRP A 1 271 ? 14.628 -13.052 -20.621 1.00 60.09 271 TRP A N 1
ATOM 2160 C CA . TRP A 1 271 ? 14.978 -13.534 -21.956 1.00 60.09 271 TRP A CA 1
ATOM 2161 C C . TRP A 1 271 ? 13.735 -13.768 -22.824 1.00 60.09 271 TRP A C 1
ATOM 2163 O O . TRP A 1 271 ? 13.679 -13.307 -23.961 1.00 60.09 271 TRP A O 1
ATOM 2173 N N . PHE A 1 272 ? 12.694 -14.406 -22.279 1.00 58.91 272 PHE A N 1
ATOM 2174 C CA . PHE A 1 272 ? 11.426 -14.599 -22.992 1.00 58.91 272 PHE A CA 1
ATOM 2175 C C . PHE A 1 272 ? 10.726 -13.278 -23.328 1.00 58.91 272 PHE A C 1
ATOM 2177 O O . PHE A 1 272 ? 10.230 -13.130 -24.443 1.00 58.91 272 PHE A O 1
ATOM 2184 N N . ALA A 1 273 ? 10.720 -12.304 -22.412 1.00 59.28 273 ALA A N 1
ATOM 2185 C CA . ALA A 1 273 ? 10.159 -10.980 -22.681 1.00 59.28 273 ALA A CA 1
ATOM 2186 C C . ALA A 1 273 ? 10.907 -10.256 -23.814 1.00 59.28 273 ALA A C 1
ATOM 2188 O O . ALA A 1 273 ? 10.275 -9.591 -24.630 1.00 59.28 273 ALA A O 1
ATOM 2189 N N . ALA A 1 274 ? 12.232 -10.419 -23.901 1.00 57.88 274 ALA A N 1
ATOM 2190 C CA . ALA A 1 274 ? 13.038 -9.846 -24.975 1.00 57.88 274 ALA A CA 1
ATOM 2191 C C . ALA A 1 274 ? 12.845 -10.563 -26.326 1.00 57.88 274 ALA A C 1
ATOM 2193 O O . ALA A 1 274 ? 12.755 -9.905 -27.360 1.00 57.88 274 ALA A O 1
ATOM 2194 N N . PHE A 1 275 ? 12.732 -11.896 -26.339 1.00 53.56 275 PHE A N 1
ATOM 2195 C CA . PHE A 1 275 ? 12.563 -12.681 -27.572 1.00 53.56 275 PHE A CA 1
ATOM 2196 C C . PHE A 1 275 ? 11.118 -12.721 -28.096 1.00 53.56 275 PHE A C 1
ATOM 2198 O O . PHE A 1 275 ? 10.913 -12.807 -29.307 1.00 53.56 275 PHE A O 1
ATOM 2205 N N . GLY A 1 276 ? 10.111 -12.587 -27.225 1.00 50.88 276 GLY A N 1
ATOM 2206 C CA . GLY A 1 276 ? 8.693 -12.492 -27.603 1.00 50.88 276 GLY A CA 1
ATOM 2207 C C . GLY A 1 276 ? 8.329 -11.219 -28.382 1.00 50.88 276 GLY A C 1
ATOM 2208 O O . GLY A 1 276 ? 7.223 -11.105 -28.905 1.00 50.88 276 GLY A O 1
ATOM 2209 N N . ILE A 1 277 ? 9.262 -10.269 -28.509 1.00 53.34 277 ILE A N 1
ATOM 2210 C CA . ILE A 1 277 ? 9.114 -9.038 -29.301 1.00 53.34 277 ILE A CA 1
ATOM 2211 C C . ILE A 1 277 ? 9.113 -9.318 -30.819 1.00 53.34 277 ILE A C 1
ATOM 2213 O O . ILE A 1 277 ? 8.753 -8.442 -31.600 1.00 53.34 277 ILE A O 1
ATOM 2217 N N . ARG A 1 278 ? 9.427 -10.544 -31.266 1.00 40.81 278 ARG A N 1
ATOM 2218 C CA . ARG A 1 278 ? 9.468 -10.892 -32.698 1.00 40.81 278 ARG A CA 1
ATOM 2219 C C . ARG A 1 278 ? 8.125 -10.762 -33.444 1.00 40.81 278 ARG A C 1
ATOM 2221 O O . ARG A 1 278 ? 8.153 -10.720 -34.667 1.00 40.81 278 ARG A O 1
ATOM 2228 N N . GLU A 1 279 ? 6.984 -10.665 -32.752 1.00 37.66 279 GLU A N 1
ATOM 2229 C CA . GLU A 1 279 ? 5.646 -10.691 -33.382 1.00 37.66 279 GLU A CA 1
ATOM 2230 C C . GLU A 1 279 ? 4.766 -9.446 -33.176 1.00 37.66 279 GLU A C 1
ATOM 2232 O O . GLU A 1 279 ? 3.663 -9.384 -33.717 1.00 37.66 279 GLU A O 1
ATOM 2237 N N . ARG A 1 280 ? 5.201 -8.421 -32.431 1.00 36.22 280 ARG A N 1
ATOM 2238 C CA . ARG A 1 280 ? 4.396 -7.193 -32.267 1.00 36.22 280 ARG A CA 1
ATOM 2239 C C . ARG A 1 280 ? 5.173 -5.971 -32.718 1.00 36.22 280 ARG A C 1
ATOM 2241 O O . ARG A 1 280 ? 6.366 -5.879 -32.467 1.00 36.22 280 ARG A O 1
ATOM 2248 N N . GLN A 1 281 ? 4.472 -5.044 -33.376 1.00 35.78 281 GLN A N 1
ATOM 2249 C CA . GLN A 1 281 ? 4.987 -3.755 -33.846 1.00 35.78 281 GLN A CA 1
ATOM 2250 C C . GLN A 1 281 ? 5.653 -2.979 -32.698 1.00 35.78 281 GLN A C 1
ATOM 2252 O O . GLN A 1 281 ? 5.016 -2.194 -31.998 1.00 35.78 281 GLN A O 1
ATOM 2257 N N . VAL A 1 282 ? 6.945 -3.213 -32.492 1.00 44.53 282 VAL A N 1
ATOM 2258 C CA . VAL A 1 282 ? 7.793 -2.429 -31.602 1.00 44.53 282 VAL A CA 1
ATOM 2259 C C . VAL A 1 282 ? 8.640 -1.547 -32.500 1.00 44.53 282 VAL A C 1
ATOM 2261 O O . VAL A 1 282 ? 9.479 -2.023 -33.260 1.00 44.53 282 VAL A O 1
ATOM 2264 N N . SER A 1 283 ? 8.392 -0.242 -32.440 1.00 41.53 283 SER A N 1
ATOM 2265 C CA . SER A 1 283 ? 9.240 0.754 -33.083 1.00 41.53 283 SER A CA 1
ATOM 2266 C C . SER A 1 283 ? 10.586 0.790 -32.355 1.00 41.53 283 SER A C 1
ATOM 2268 O O . SER A 1 283 ? 10.697 1.391 -31.284 1.00 41.53 283 SER A O 1
ATOM 2270 N N . VAL A 1 284 ? 11.588 0.110 -32.909 1.00 43.97 284 VAL A N 1
ATOM 2271 C CA . VAL A 1 284 ? 12.971 0.147 -32.422 1.00 43.97 284 VAL A CA 1
ATOM 2272 C C . VAL A 1 284 ? 13.613 1.437 -32.931 1.00 43.97 284 VAL A C 1
ATOM 2274 O O . VAL A 1 284 ? 13.745 1.630 -34.136 1.00 43.97 284 VAL A O 1
ATOM 2277 N N . GLN A 1 285 ? 13.998 2.333 -32.023 1.00 49.72 285 GLN A N 1
ATOM 2278 C CA . GLN A 1 285 ? 14.852 3.475 -32.348 1.00 49.72 285 GLN A CA 1
ATOM 2279 C C . GLN A 1 285 ? 16.231 3.243 -31.741 1.00 49.72 285 GLN A C 1
ATOM 2281 O O . GLN A 1 285 ? 16.375 3.137 -30.526 1.00 49.72 285 GLN A O 1
ATOM 2286 N N . THR A 1 286 ? 17.250 3.170 -32.589 1.00 43.84 286 THR A N 1
ATOM 2287 C CA . THR A 1 286 ? 18.651 3.159 -32.170 1.00 43.84 286 THR A CA 1
ATOM 2288 C C . THR A 1 286 ? 19.118 4.598 -31.995 1.00 43.84 286 THR A C 1
ATOM 2290 O O . THR A 1 286 ? 19.144 5.363 -32.960 1.00 43.84 286 THR A O 1
ATOM 2293 N N . ARG A 1 287 ? 19.489 4.980 -30.774 1.00 46.56 287 ARG A N 1
ATOM 2294 C CA . ARG A 1 287 ? 20.174 6.245 -30.502 1.00 46.56 287 ARG A CA 1
ATOM 2295 C C . ARG A 1 287 ? 21.425 5.917 -29.696 1.00 46.56 287 ARG A C 1
ATOM 2297 O O . ARG A 1 287 ? 21.308 5.283 -28.651 1.00 46.56 287 ARG A O 1
ATOM 2304 N N . ALA A 1 288 ? 22.589 6.292 -30.220 1.00 39.34 288 ALA A N 1
ATOM 2305 C CA . ALA A 1 288 ? 23.860 6.103 -29.533 1.00 39.34 288 ALA A CA 1
ATOM 2306 C C . ALA A 1 288 ? 23.836 6.857 -28.196 1.00 39.34 288 ALA A C 1
ATOM 2308 O O . ALA A 1 288 ? 23.342 7.990 -28.129 1.00 39.34 288 ALA A O 1
ATOM 2309 N N . LEU A 1 289 ? 24.327 6.214 -27.137 1.00 43.75 289 LEU A N 1
ATOM 2310 C CA . LEU A 1 289 ? 24.602 6.880 -25.869 1.00 43.75 289 LEU A CA 1
ATOM 2311 C C . LEU A 1 289 ? 25.891 7.690 -26.066 1.00 43.75 289 LEU A C 1
ATOM 2313 O O . LEU A 1 289 ? 26.979 7.133 -25.962 1.00 43.75 289 LEU A O 1
ATOM 2317 N N . ASN A 1 290 ? 25.754 8.969 -26.426 1.00 35.09 290 ASN A N 1
ATOM 2318 C CA . ASN A 1 290 ? 26.856 9.938 -26.389 1.00 35.09 290 ASN A CA 1
ATOM 2319 C C . ASN A 1 290 ? 26.998 10.525 -24.985 1.00 35.09 290 ASN A C 1
ATOM 2321 O O . ASN A 1 290 ? 25.942 10.842 -24.387 1.00 35.09 290 ASN A O 1
#

Radius of gyration: 25.67 Å; Cα contacts (8 Å, |Δi|>4): 386; chains: 1; bounding box: 70×68×65 Å

pLDDT: mean 75.32, std 21.66, range [23.33, 96.69]

Secondary structure (DSSP, 8-state):
----PPPP-------------------TTHHHHHHHHHHHHHHHHHHHHHHHHHHH-HHHHHHTGGG-EEEEEETTEEEEE--SSTT----EE-EEEHHHHHHHHHHHTPPP-GGGEEEEEEEE-SSTT-EEEEEEEEE---TTSS--HHHHHHHTT-EE--HHHHHHT--SHHHHHHHHHHHHHHHHHHH-SB-TTT-PBEEE-TTSS-EEETTT--EE------EEEE-EE-TTSS-EE-B--TTSPTT--B-EEEEPPTTS-HHHHHHHHHHGGGGS----------

Nearest PDB structures (foldseek):
  8zb3-assembly1_A  TM=8.190E-01  e=9.112E-10  Mycobacteroides abscessus
  8zb3-assembly2_F  TM=8.112E-01  e=2.164E-09  Mycobacteroides abscessus
  8zb3-assembly3_E  TM=8.281E-01  e=5.769E-09  Mycobacteroides abscessus
  8zb3-assembly1_B  TM=8.140E-01  e=1.828E-08  Mycobacteroides abscessus
  8zb3-assembly3_D  TM=7.612E-01  e=7.266E-09  Mycobacteroides abscessus

Mean predicted aligned error: 13.29 Å

Solvent-accessible surface area (backbone atoms only — not comparable to full-atom values): 17543 Å² total; per-residue (Å²): 136,83,87,84,84,85,80,82,82,79,85,77,87,77,85,80,87,77,84,88,79,90,85,94,78,78,67,72,71,63,53,54,60,52,50,51,53,59,50,53,51,50,53,55,50,50,50,50,54,50,51,56,48,41,49,72,34,52,66,58,50,62,73,41,47,74,68,16,35,34,38,50,18,50,76,78,28,46,38,32,34,73,55,99,48,95,87,55,68,65,47,41,76,47,74,33,48,39,67,56,48,50,56,43,25,62,77,64,72,52,87,87,55,69,84,46,31,30,62,64,53,70,44,82,40,98,54,92,90,43,70,29,45,30,30,32,36,52,47,67,68,62,88,84,72,82,51,56,70,64,58,47,26,56,68,70,67,28,46,79,41,56,67,70,57,51,46,70,37,35,81,48,69,68,58,38,50,45,52,52,49,38,50,50,44,56,49,39,58,69,71,57,48,46,32,94,88,76,64,45,65,37,49,64,42,50,26,47,59,36,30,37,26,85,87,79,68,50,74,46,62,70,86,79,81,62,63,36,74,45,78,50,57,46,98,84,62,56,40,64,57,46,45,59,61,91,88,48,62,88,93,55,67,37,57,49,64,35,66,52,52,88,95,53,55,64,67,57,30,42,50,49,52,61,60,64,50,81,80,52,98,67,78,76,68,91,65,76,72,125

Foldseek 3Di:
DDDDDDDDDDPDPDDDDDDDDDDDDDDPVVVVVVVVVVVVCCVVVLFVVVLVVCLVDLVVCVVLVQVAWEFEAEVLFGWWQDDPDPPDLDIDGPTDHSVLCVVLCVVVVFDFDLQQKAFQGWDDDPPPSDTHTYIYGYTYDDPPPPDDSQRSSVSSNTDGDHLVVVLVSDPDPSRSSSSVVSSQLNVQSVPPQADPVPRHGWQARSNSQWTADPPPRDIGGRDDWDKDFDWDADPVRFWTWWWDDPPDPPPDTGTFMDTDDPPDDNVVRSVCSVVVCPPDPTPTDIDTPD

Sequence (290 aa):
MAAIESEHRNLDFQVNVSRRRNDQHLDIEGAMFLKLARRLSSFHFGKFRTLEWMKISDCSLRENFERSEFVVFVDQKPLLRMPPSYTTKRSCFLRLTYEQLQQIGRKAGVTLSVDDTALLDIVPGGIKEQWVPVLAMNIRPKEDGQKTAADIADDFGGTLVDFREALIYQEDSKAANLLSKARTLLRWCRMFRFCPRCAAPLKMKTSKASALCLQCQSVYYPPVWPAAIVLVMDSKRENALLIRHPWHPAGLYTAIAGFNECGKGLFCCAWFAAFGIRERQVSVQTRALN

InterPro domains:
  IPR015797 NUDIX hydrolase-like domain superfamily [SSF55811] (175-270)